Protein AF-A0A7D9KC57-F1 (afdb_monomer)

Foldseek 3Di:
DCVVVVDPDPDPDDPVRVDDDDDADVVVVVVVVVVVDDDPDDDDDDDDPDDDPPPCLVVLLVLVLQLQLQCADDPPQPDPVSLVVVQVVCCVPNVHRHDSVSNDHHPVSNVVSVCSVVVLLVQQVDDLKDKDKDKDQDVVVVVCQVPDPQKDWPDWDDPDPRIIITIIITDPVNRDDDPSYHVVSSSVVQNVQVVLVVVQCVLQPPQFPDDDSNDTDGDDDPPGDHQDADDDPSGDHDPPVPWHWPDKDAPDPQFIWTATPVGDIDTTDPPDDCDPVNVPD

Sequence (281 aa):
TYADTCNQAPCDHSNNQRAIQGTWCHIEVKKALEKGYQILRLHEVWHFPETSSELFKEYIDTFLKIKQEASGYPKDCVTEDQKQHYVDEYLEKSGIHLDPHKIEYNPGLRALAKLMLNSFWGKFAQRPNMVKTEQIKDPQVFFDYLTSDEINVLDADLVSDDIIEIRYEYTDNFIKPDAKTNVVIAAFTTAYARLKLYGVLDMLQERVMYYDTDSVIFLSTLNEPEPPLGNHLGELTDELGGEHVTVFASGGPKNYCYRTNTGKVETKVRGITLDCTARQK

Radius of gyration: 25.22 Å; Cα contacts (8 Å, |Δi|>4): 284; chains: 1; bounding box: 54×64×68 Å

pLDDT: mean 89.79, std 9.34, range [39.06, 97.62]

InterPro domains:
  IPR004868 DNA-directed DNA polymerase, family B, mitochondria/virus [PF03175] (102-198)
  IPR023211 DNA polymerase, palm domain superfamily [G3DSA:3.90.1600.10] (159-279)
  IPR043502 DNA/RNA polymerase superfamily [SSF56672] (20-276)

Mean predicted aligned error: 8.01 Å

Nearest PDB structures (foldseek):
  4p2s-assembly2_H  TM=5.658E-01  e=3.384E-01  Salmonella enterica subsp. enterica serovar Saintpaul str. SARA26
  4rbt-assembly2_C  TM=5.563E-01  e=3.384E-01  Salmonella enterica subsp. enterica serovar Typhimurium str. LT2
  5a9x-assembly1_A  TM=5.478E-01  e=2.379E+00  Escherichia coli
  5nnr-assembly2_E  TM=3.684E-01  e=4.297E+00  Thermochaetoides thermophila

Organism: Paramuricea clavata (NCBI:txid317549)

Secondary structure (DSSP, 8-state):
-TTTTT--SPP---TTTT-------HHHHHHHHHTT----------------SSTTHHHHHHHHHHHHHTT---TT--SHHHHHHHHHHHHHHH-----GGG----HHHHHHHHHHHHHHHHHHT--SS--EEEEE--HHHHHHHHH-TTEEEEEEEEEETTEEEEEEEE-GGG----TT--HHHHHHHHHHHHHHHHHHHHHHGGGEEEEETTEEEE---TTSPPPPB-SSTT-B--SSTT--EEEEEEEETTEEEEEETT--EEEEETTS---TTTT--

Structure (mmCIF, N/CA/C/O backbone):
data_AF-A0A7D9KC57-F1
#
_entry.id   AF-A0A7D9KC57-F1
#
loop_
_atom_site.group_PDB
_atom_site.id
_atom_site.type_symbol
_atom_site.label_atom_id
_atom_site.label_alt_id
_atom_site.label_comp_id
_atom_site.label_asym_id
_atom_site.label_entity_id
_atom_site.label_seq_id
_atom_site.pdbx_PDB_ins_code
_atom_site.Cartn_x
_atom_site.Cartn_y
_atom_site.Cartn_z
_atom_site.occupancy
_atom_site.B_iso_or_equiv
_atom_site.auth_seq_id
_atom_site.auth_comp_id
_atom_site.auth_asym_id
_atom_site.auth_atom_id
_atom_site.pdbx_PDB_model_num
ATOM 1 N N . THR A 1 1 ? -0.717 -27.340 -4.623 1.00 51.16 1 THR A N 1
ATOM 2 C CA . THR A 1 1 ? -0.707 -27.605 -3.166 1.00 51.16 1 THR A CA 1
ATOM 3 C C . THR A 1 1 ? -2.134 -27.850 -2.695 1.00 51.16 1 THR A C 1
ATOM 5 O O . THR A 1 1 ? -3.049 -27.476 -3.412 1.00 51.16 1 THR A O 1
ATOM 8 N N . TYR A 1 2 ? -2.371 -28.482 -1.535 1.00 48.44 2 TYR A N 1
ATOM 9 C CA . TYR A 1 2 ? -3.747 -28.683 -1.021 1.00 48.44 2 TYR A CA 1
ATOM 10 C C . TYR A 1 2 ? -4.521 -27.364 -0.825 1.00 48.44 2 TYR A C 1
ATOM 12 O O . TYR A 1 2 ? -5.749 -27.369 -0.879 1.00 48.44 2 TYR A O 1
ATOM 20 N N . ALA A 1 3 ? -3.803 -26.245 -0.657 1.00 51.00 3 ALA A N 1
ATOM 21 C CA . ALA A 1 3 ? -4.377 -24.903 -0.657 1.00 51.00 3 ALA A CA 1
ATOM 22 C C . ALA A 1 3 ? -4.990 -24.539 -2.024 1.00 51.00 3 ALA A C 1
ATOM 24 O O . ALA A 1 3 ? -6.104 -24.029 -2.067 1.00 51.00 3 ALA A O 1
ATOM 25 N N . ASP A 1 4 ? -4.329 -24.895 -3.133 1.00 55.81 4 ASP A N 1
ATOM 26 C CA . ASP A 1 4 ? -4.835 -24.666 -4.499 1.00 55.81 4 ASP A C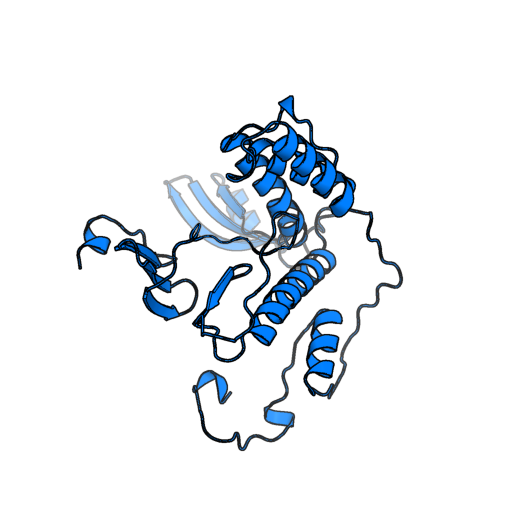A 1
ATOM 27 C C . ASP A 1 4 ? -6.066 -25.528 -4.828 1.00 55.81 4 ASP A C 1
ATOM 29 O O . ASP A 1 4 ? -6.853 -25.186 -5.704 1.00 55.81 4 ASP A O 1
ATOM 33 N N . THR A 1 5 ? -6.243 -26.649 -4.123 1.00 60.12 5 THR A N 1
ATOM 34 C CA . THR A 1 5 ? -7.402 -27.545 -4.273 1.00 60.12 5 THR A CA 1
ATOM 35 C C . THR A 1 5 ? -8.461 -27.346 -3.184 1.00 60.12 5 THR A C 1
ATOM 37 O O . THR A 1 5 ? -9.367 -28.169 -3.083 1.00 60.12 5 THR A O 1
ATOM 40 N N . CYS A 1 6 ? -8.331 -26.313 -2.339 1.00 62.47 6 CYS A N 1
ATOM 41 C CA . CYS A 1 6 ? -9.221 -26.019 -1.205 1.00 62.47 6 CYS A CA 1
ATOM 42 C C . CYS A 1 6 ? -9.536 -27.240 -0.317 1.00 62.47 6 CYS A C 1
ATOM 44 O O . CYS A 1 6 ? -10.653 -27.377 0.188 1.00 62.47 6 CYS A O 1
ATOM 46 N N . ASN A 1 7 ? -8.573 -28.152 -0.146 1.00 68.38 7 ASN A N 1
ATOM 47 C CA . ASN A 1 7 ? -8.820 -29.381 0.599 1.00 68.38 7 ASN A CA 1
ATOM 48 C C . ASN A 1 7 ? -8.884 -29.080 2.104 1.00 68.38 7 ASN A C 1
ATOM 50 O O . ASN A 1 7 ? -7.927 -28.561 2.673 1.00 68.38 7 ASN A O 1
ATOM 54 N N . GLN A 1 8 ? -10.010 -29.425 2.728 1.00 70.88 8 GLN A N 1
ATOM 55 C CA . GLN A 1 8 ? -10.272 -29.245 4.162 1.00 70.88 8 GLN A CA 1
ATOM 56 C C . GLN A 1 8 ? -9.831 -30.461 5.002 1.00 70.88 8 GLN A C 1
ATOM 58 O O . GLN A 1 8 ? -9.898 -30.425 6.228 1.00 70.88 8 GLN A O 1
ATOM 63 N N . ALA A 1 9 ? -9.403 -31.557 4.364 1.00 77.62 9 ALA A N 1
ATOM 64 C CA . ALA A 1 9 ? -8.908 -32.743 5.054 1.00 77.62 9 ALA A CA 1
ATOM 65 C C . ALA A 1 9 ? -7.472 -32.543 5.585 1.00 77.62 9 ALA A C 1
ATOM 67 O O . ALA A 1 9 ? -6.714 -31.740 5.025 1.00 77.62 9 ALA A O 1
ATOM 68 N N . PRO A 1 10 ? -7.059 -33.303 6.622 1.00 77.69 10 PRO A N 1
ATOM 69 C CA . PRO A 1 10 ? -5.671 -33.342 7.065 1.00 77.69 10 PRO A CA 1
ATOM 70 C C . PRO A 1 10 ? -4.725 -33.587 5.887 1.00 77.69 10 PRO A C 1
ATOM 72 O O . PRO A 1 10 ? -4.959 -34.437 5.031 1.00 77.69 10 PRO A O 1
ATOM 75 N N . CYS A 1 11 ? -3.669 -32.785 5.812 1.00 77.69 11 CYS A N 1
ATOM 76 C CA . CYS A 1 11 ? -2.722 -32.838 4.711 1.00 77.69 11 CYS A CA 1
ATOM 77 C C . CYS A 1 11 ? -1.734 -33.997 4.912 1.00 77.69 11 CYS A C 1
ATOM 79 O O . CYS A 1 11 ? -0.943 -33.963 5.853 1.00 77.69 11 CYS A O 1
ATOM 81 N N . ASP A 1 12 ? -1.724 -34.962 3.989 1.00 83.50 12 ASP A N 1
ATOM 82 C CA . ASP A 1 12 ? -0.826 -36.133 4.025 1.00 83.50 12 ASP A CA 1
ATOM 83 C C . ASP A 1 12 ? 0.579 -35.852 3.452 1.00 83.50 12 ASP A C 1
ATOM 85 O O . ASP A 1 12 ? 1.416 -36.748 3.329 1.00 83.50 12 ASP A O 1
ATOM 89 N N . HIS A 1 13 ? 0.862 -34.604 3.068 1.00 83.75 13 HIS A N 1
ATOM 90 C CA . HIS A 1 13 ? 2.156 -34.224 2.508 1.00 83.75 13 HIS A CA 1
ATOM 91 C C . HIS A 1 13 ? 3.264 -34.238 3.564 1.00 83.75 13 HIS A C 1
ATOM 93 O O . HIS A 1 13 ? 3.120 -33.721 4.676 1.00 83.75 13 HIS A O 1
ATOM 99 N N . SER A 1 14 ? 4.437 -34.726 3.161 1.00 84.44 14 SER A N 1
ATOM 100 C CA . SER A 1 14 ? 5.658 -34.612 3.962 1.00 84.44 14 SER A CA 1
ATOM 101 C C . SER A 1 14 ? 6.034 -33.146 4.222 1.00 84.44 14 SER A C 1
ATOM 103 O O . SER A 1 14 ? 5.640 -32.237 3.489 1.00 84.44 14 SER A O 1
ATOM 105 N N . ASN A 1 15 ? 6.859 -32.897 5.243 1.00 81.69 15 ASN A N 1
ATOM 106 C CA . ASN A 1 15 ? 7.365 -31.548 5.543 1.00 81.69 15 ASN A CA 1
ATOM 107 C C . ASN A 1 15 ? 8.051 -30.896 4.333 1.00 81.69 15 ASN A C 1
ATOM 109 O O . ASN A 1 15 ? 7.857 -29.711 4.095 1.00 81.69 15 ASN A O 1
ATOM 113 N N . ASN A 1 16 ? 8.775 -31.680 3.528 1.00 82.69 16 ASN A N 1
ATOM 114 C CA . ASN A 1 16 ? 9.444 -31.184 2.324 1.00 82.69 16 ASN A CA 1
ATOM 115 C C . ASN A 1 16 ? 8.451 -30.769 1.234 1.00 82.69 16 ASN A C 1
ATOM 117 O O . ASN A 1 16 ? 8.669 -29.775 0.556 1.00 82.69 16 ASN A O 1
ATOM 121 N N . GLN A 1 17 ? 7.343 -31.494 1.077 1.00 84.69 17 GLN A N 1
ATOM 122 C CA . GLN A 1 17 ? 6.297 -31.139 0.110 1.00 84.69 17 GLN A CA 1
ATOM 123 C C . GLN A 1 17 ? 5.459 -29.934 0.560 1.00 84.69 17 GLN A C 1
ATOM 125 O O . GLN A 1 17 ? 4.827 -29.283 -0.268 1.00 84.69 17 GLN A O 1
ATOM 130 N N . ARG A 1 18 ? 5.452 -29.638 1.865 1.00 82.44 18 ARG A N 1
ATOM 131 C CA . ARG A 1 18 ? 4.842 -28.431 2.444 1.00 82.44 18 ARG A CA 1
ATOM 132 C C . ARG A 1 18 ? 5.808 -27.245 2.510 1.00 82.44 18 ARG A C 1
ATOM 134 O O . ARG A 1 18 ? 5.399 -26.166 2.927 1.00 82.44 18 ARG A O 1
ATOM 141 N N . ALA A 1 19 ? 7.074 -27.435 2.134 1.00 89.44 19 ALA A N 1
ATOM 142 C CA . ALA A 1 19 ? 8.069 -26.379 2.178 1.00 89.44 19 ALA A CA 1
ATOM 143 C C . ALA A 1 19 ? 7.739 -25.290 1.153 1.00 89.44 19 ALA A C 1
ATOM 145 O O . ALA A 1 19 ? 7.423 -25.571 -0.002 1.00 89.44 19 ALA A O 1
ATOM 146 N N . ILE A 1 20 ? 7.847 -24.037 1.585 1.00 91.06 20 ILE A N 1
ATOM 147 C CA . ILE A 1 20 ? 7.696 -22.869 0.725 1.00 91.06 20 ILE A CA 1
ATOM 148 C C . ILE A 1 20 ? 9.097 -22.325 0.460 1.00 91.06 20 ILE A C 1
ATOM 150 O O . ILE A 1 20 ? 9.877 -22.132 1.392 1.00 91.06 20 ILE A O 1
ATOM 154 N N . GLN A 1 21 ? 9.411 -22.077 -0.809 1.00 92.44 21 GLN A N 1
ATOM 155 C CA . GLN A 1 21 ? 10.660 -21.453 -1.233 1.00 92.44 21 GLN A CA 1
ATOM 156 C C . GLN A 1 21 ? 10.365 -20.075 -1.823 1.00 92.44 21 GLN A C 1
ATOM 158 O O . GLN A 1 21 ? 9.415 -19.908 -2.585 1.00 92.44 21 GLN A O 1
ATOM 163 N N . GLY A 1 22 ? 11.181 -19.088 -1.468 1.00 94.12 22 GLY A N 1
ATOM 164 C CA . GLY A 1 22 ? 10.978 -17.703 -1.865 1.00 94.12 22 GLY A CA 1
ATOM 165 C C . GLY A 1 22 ? 12.001 -16.770 -1.228 1.00 94.12 22 GLY A C 1
ATOM 166 O O . GLY A 1 22 ? 12.943 -17.211 -0.567 1.00 94.12 22 GLY A O 1
ATOM 167 N N . THR A 1 23 ? 11.787 -15.476 -1.441 1.00 94.88 23 THR A N 1
ATOM 168 C CA . THR A 1 23 ? 12.612 -14.389 -0.909 1.00 94.88 23 THR A CA 1
ATOM 169 C C . THR A 1 23 ? 11.731 -13.500 -0.047 1.00 94.88 23 THR A C 1
ATOM 171 O O . THR A 1 23 ? 10.683 -13.044 -0.501 1.00 94.88 23 THR A O 1
ATOM 174 N N . TRP A 1 24 ? 12.156 -13.240 1.188 1.00 95.25 24 TRP A N 1
ATOM 175 C CA . TRP A 1 24 ? 11.368 -12.486 2.161 1.00 95.25 24 TRP A CA 1
ATOM 176 C C . TRP A 1 24 ? 12.232 -11.501 2.933 1.00 95.25 24 TRP A C 1
ATOM 178 O O . TRP A 1 24 ? 13.415 -11.744 3.179 1.00 95.25 24 TRP A O 1
ATOM 188 N N . CYS A 1 25 ? 11.613 -10.415 3.393 1.00 96.62 25 CYS A N 1
ATOM 189 C CA . CYS A 1 25 ? 12.220 -9.577 4.416 1.00 96.62 25 CYS A CA 1
ATOM 190 C C . CYS A 1 25 ? 12.282 -10.360 5.735 1.00 96.62 25 CYS A C 1
ATOM 192 O O . CYS A 1 25 ? 11.324 -11.032 6.124 1.00 96.62 25 CYS A O 1
ATOM 194 N N . HIS A 1 26 ? 13.390 -10.235 6.469 1.00 95.44 26 HIS A N 1
ATOM 195 C CA . HIS A 1 26 ? 13.621 -11.015 7.692 1.00 95.44 26 HIS A CA 1
ATOM 196 C C . HIS A 1 26 ? 12.527 -10.833 8.764 1.00 95.44 26 HIS A C 1
ATOM 198 O O . HIS A 1 26 ? 12.303 -11.733 9.568 1.00 95.44 26 HIS A O 1
ATOM 204 N N . ILE A 1 27 ? 11.821 -9.697 8.770 1.00 96.62 27 ILE A N 1
ATOM 205 C CA . ILE A 1 27 ? 10.709 -9.424 9.692 1.00 96.62 27 ILE A CA 1
ATOM 206 C C . ILE A 1 27 ? 9.518 -10.371 9.481 1.00 96.62 27 ILE A C 1
ATOM 208 O O . ILE A 1 27 ? 8.884 -10.784 10.451 1.00 96.62 27 ILE A O 1
ATOM 212 N N . GLU A 1 28 ? 9.242 -10.772 8.238 1.00 97.12 28 GLU A N 1
ATOM 213 C CA . GLU A 1 28 ? 8.175 -11.730 7.921 1.00 97.12 28 GLU A CA 1
ATOM 214 C C . GLU A 1 28 ? 8.599 -13.149 8.285 1.00 97.12 28 GLU A C 1
ATOM 216 O O . GLU A 1 28 ? 7.816 -13.900 8.861 1.00 97.12 28 GLU A O 1
ATOM 221 N N . VAL A 1 29 ? 9.870 -13.486 8.042 1.00 96.44 29 VAL A N 1
ATOM 222 C CA . VAL A 1 29 ? 10.451 -14.764 8.474 1.00 96.44 29 VAL A CA 1
ATOM 223 C C . VAL A 1 29 ? 10.387 -14.887 9.996 1.00 96.44 29 VAL A C 1
ATOM 225 O O . VAL A 1 29 ? 9.961 -15.918 10.509 1.00 96.44 29 VAL A O 1
ATOM 228 N N . LYS A 1 30 ? 10.728 -13.823 10.734 1.00 97.12 30 LYS A N 1
ATOM 229 C CA . LYS A 1 30 ? 10.605 -13.787 12.197 1.00 97.12 30 LYS A CA 1
ATOM 230 C C . LYS A 1 30 ? 9.162 -14.036 12.643 1.00 97.12 30 LYS A C 1
ATOM 232 O O . LYS A 1 30 ? 8.943 -14.863 13.524 1.00 97.12 30 LYS A O 1
ATOM 237 N N . LYS A 1 31 ? 8.180 -13.390 12.003 1.00 97.62 31 LYS A N 1
ATOM 238 C CA . LYS A 1 31 ? 6.760 -13.638 12.293 1.00 97.62 31 LYS A CA 1
ATOM 239 C C . LYS A 1 31 ? 6.360 -15.090 12.002 1.00 97.62 31 LYS A C 1
ATOM 241 O O . LYS A 1 31 ? 5.633 -15.683 12.791 1.00 97.62 31 LYS A O 1
ATOM 246 N N . ALA A 1 32 ? 6.848 -15.683 10.915 1.00 95.75 32 ALA A N 1
ATOM 247 C CA . ALA A 1 32 ? 6.586 -17.086 10.603 1.00 95.75 32 ALA A CA 1
ATOM 248 C C . ALA A 1 32 ? 7.174 -18.030 11.670 1.00 95.75 32 ALA A C 1
ATOM 250 O O . ALA A 1 32 ? 6.494 -18.956 12.110 1.00 95.75 32 ALA A O 1
ATOM 251 N N . LEU A 1 33 ? 8.395 -17.767 12.146 1.00 97.00 33 LEU A N 1
ATOM 252 C CA . LEU A 1 33 ? 9.003 -18.527 13.245 1.00 97.00 33 LEU A CA 1
ATOM 253 C C . LEU A 1 33 ? 8.168 -18.441 14.534 1.00 97.00 33 LEU A C 1
ATOM 255 O O . LEU A 1 33 ? 7.935 -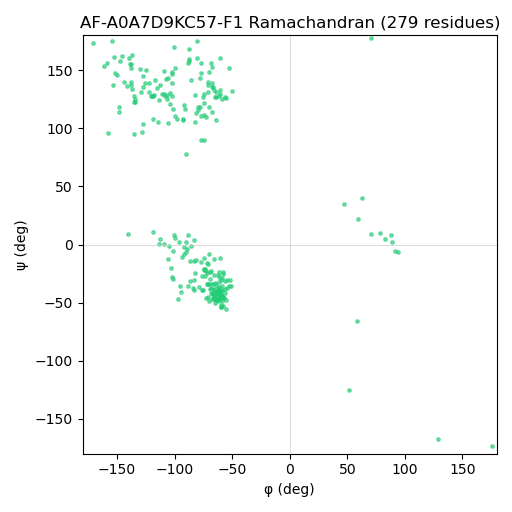19.462 15.177 1.00 97.00 33 LEU A O 1
ATOM 259 N N . GLU A 1 34 ? 7.655 -17.255 14.882 1.00 97.19 34 GLU A N 1
ATOM 260 C CA . GLU A 1 34 ? 6.733 -17.071 16.021 1.00 97.19 34 GLU A CA 1
ATOM 261 C C . GLU A 1 34 ? 5.448 -17.906 15.876 1.00 97.19 34 GLU A C 1
ATOM 263 O O . GLU A 1 34 ? 4.866 -18.329 16.872 1.00 97.19 34 GLU A O 1
ATOM 268 N N . LYS A 1 35 ? 5.020 -18.177 14.637 1.00 95.12 35 LYS A N 1
ATOM 269 C CA . LYS A 1 35 ? 3.860 -19.021 14.308 1.00 95.12 35 LYS A CA 1
ATOM 270 C C . LYS A 1 35 ? 4.201 -20.511 14.177 1.00 95.12 35 LYS A C 1
ATOM 272 O O . LYS A 1 35 ? 3.345 -21.295 13.778 1.00 95.12 35 LYS A O 1
ATOM 277 N N . GLY A 1 36 ? 5.426 -20.912 14.522 1.00 94.50 36 GLY A N 1
ATOM 278 C CA . GLY A 1 36 ? 5.859 -22.311 14.557 1.00 94.50 36 GLY A CA 1
ATOM 279 C C . GLY A 1 36 ? 6.414 -22.853 13.238 1.00 94.50 36 GLY A C 1
ATOM 280 O O . GLY A 1 36 ? 6.684 -24.052 13.144 1.00 94.50 36 GLY A O 1
ATOM 281 N N . TYR A 1 37 ? 6.613 -22.005 12.223 1.00 93.88 37 TYR A N 1
ATOM 282 C CA . TYR A 1 37 ? 7.316 -22.415 11.006 1.00 93.88 37 TYR A CA 1
ATOM 283 C C . TYR A 1 37 ? 8.799 -22.670 11.298 1.00 93.88 37 TYR A C 1
ATOM 285 O O . TYR A 1 37 ? 9.373 -22.125 12.239 1.00 93.88 37 TYR A O 1
ATOM 293 N N . GLN A 1 38 ? 9.437 -23.492 10.464 1.00 93.94 38 GLN A N 1
ATOM 294 C CA . GLN A 1 38 ? 10.850 -23.844 10.593 1.00 93.94 38 GLN A CA 1
ATOM 295 C C . GLN A 1 38 ? 11.613 -23.476 9.323 1.00 93.94 38 GLN A C 1
ATOM 297 O O . GLN A 1 38 ? 11.139 -23.703 8.209 1.00 93.94 38 GLN A O 1
ATOM 302 N N . ILE A 1 39 ? 12.821 -22.941 9.494 1.00 94.56 39 ILE A N 1
ATOM 303 C CA . ILE A 1 39 ? 13.738 -22.687 8.382 1.00 94.56 39 ILE A CA 1
ATOM 304 C C . ILE A 1 39 ? 14.445 -23.997 8.045 1.00 94.56 39 ILE A C 1
ATOM 306 O O . ILE A 1 39 ? 15.247 -24.495 8.831 1.00 94.56 39 ILE A O 1
ATOM 310 N N . LEU A 1 40 ? 14.159 -24.543 6.863 1.00 93.81 40 LEU A N 1
ATOM 311 C CA . LEU A 1 40 ? 14.809 -25.764 6.377 1.00 93.81 40 LEU A CA 1
ATOM 312 C C . LEU A 1 40 ? 16.163 -25.470 5.726 1.00 93.81 40 LEU A C 1
ATOM 314 O O . LEU A 1 40 ? 17.114 -26.233 5.883 1.00 93.81 40 LEU A O 1
ATOM 318 N N . ARG A 1 41 ? 16.248 -24.369 4.970 1.00 93.38 41 ARG A N 1
ATOM 319 C CA . ARG A 1 41 ? 17.447 -23.972 4.231 1.00 93.38 41 ARG A CA 1
ATOM 320 C C . ARG A 1 41 ? 17.482 -22.463 4.018 1.00 93.38 41 ARG A C 1
ATOM 322 O O . ARG A 1 41 ? 16.478 -21.868 3.642 1.00 93.38 41 ARG A O 1
ATOM 329 N N . LEU A 1 42 ? 18.658 -21.871 4.207 1.00 95.12 42 LEU A N 1
ATOM 330 C CA . LEU A 1 42 ? 18.972 -20.504 3.796 1.00 95.12 42 LEU A CA 1
ATOM 331 C C . LEU A 1 42 ? 19.927 -20.574 2.606 1.00 95.12 42 LEU A C 1
ATOM 333 O O . LEU A 1 42 ? 20.927 -21.287 2.660 1.00 95.12 42 LEU A O 1
ATOM 337 N N . HIS A 1 43 ? 19.587 -19.876 1.526 1.00 95.38 43 HIS A N 1
ATOM 338 C CA . HIS A 1 43 ? 20.400 -19.837 0.309 1.00 95.38 43 HIS A CA 1
ATOM 339 C C . HIS A 1 43 ? 21.294 -18.600 0.276 1.00 95.38 43 HIS A C 1
ATOM 341 O O . HIS A 1 43 ? 22.484 -18.709 0.008 1.00 95.38 43 HIS A O 1
ATOM 347 N N . GLU A 1 44 ? 20.716 -17.441 0.582 1.00 96.06 44 GLU A N 1
ATOM 348 C CA . GLU A 1 44 ? 21.375 -16.145 0.505 1.00 96.06 44 GLU A CA 1
ATOM 349 C C . GLU A 1 44 ? 20.759 -15.189 1.531 1.00 96.06 44 GLU A C 1
ATOM 351 O O . GLU A 1 44 ? 19.570 -15.286 1.846 1.00 96.06 44 GLU A O 1
ATOM 356 N N . VAL A 1 45 ? 21.576 -14.280 2.067 1.00 95.69 45 VAL A N 1
ATOM 357 C CA . VAL A 1 45 ? 21.142 -13.240 3.003 1.00 95.69 45 VAL A CA 1
ATOM 358 C C . VAL A 1 45 ? 21.780 -11.920 2.602 1.00 95.69 45 VAL A C 1
ATOM 360 O O . VAL A 1 45 ? 23.002 -11.799 2.572 1.00 95.69 45 VAL A O 1
ATOM 363 N N . TRP A 1 46 ? 20.948 -10.912 2.351 1.00 95.25 46 TRP A N 1
ATOM 364 C CA . TRP A 1 46 ? 21.396 -9.529 2.212 1.00 95.25 46 TRP A CA 1
ATOM 365 C C . TRP A 1 46 ? 21.304 -8.853 3.574 1.00 95.25 46 TRP A C 1
ATOM 367 O O . TRP A 1 46 ? 20.211 -8.609 4.090 1.00 95.25 46 TRP A O 1
ATOM 377 N N . HIS A 1 47 ? 22.461 -8.609 4.184 1.00 94.12 47 HIS A N 1
ATOM 378 C CA . HIS A 1 47 ? 22.552 -8.009 5.507 1.00 94.12 47 HIS A CA 1
ATOM 379 C C . HIS A 1 47 ? 22.930 -6.530 5.411 1.00 94.12 47 HIS A C 1
ATOM 381 O O . HIS A 1 47 ? 23.933 -6.177 4.797 1.00 94.12 47 HIS A O 1
ATOM 387 N N . PHE A 1 48 ? 22.131 -5.684 6.059 1.00 93.12 48 PHE A N 1
ATOM 388 C CA . PHE A 1 48 ? 22.340 -4.243 6.147 1.00 93.12 48 PHE A CA 1
ATOM 389 C C . PHE A 1 48 ? 22.630 -3.907 7.617 1.00 93.12 48 PHE A C 1
ATOM 391 O O . PHE A 1 48 ? 21.709 -3.986 8.432 1.00 93.12 48 PHE A O 1
ATOM 398 N N . PRO A 1 49 ? 23.891 -3.613 7.986 1.00 93.25 49 PRO A N 1
ATOM 399 C CA . PRO A 1 49 ? 24.272 -3.399 9.385 1.00 93.25 49 PRO A CA 1
ATOM 400 C C . PRO A 1 49 ? 23.749 -2.069 9.942 1.00 93.25 49 PRO A C 1
ATOM 402 O O . PRO A 1 49 ? 23.559 -1.927 11.147 1.00 93.25 49 PRO A O 1
ATOM 405 N N . GLU A 1 50 ? 23.504 -1.099 9.064 1.00 93.00 50 GLU A N 1
ATOM 406 C CA . GLU A 1 50 ? 23.017 0.229 9.413 1.00 93.00 50 GLU A CA 1
ATOM 407 C C . GLU A 1 50 ? 21.519 0.346 9.128 1.00 93.00 50 GLU A C 1
ATOM 409 O O . GLU A 1 50 ? 21.018 -0.120 8.103 1.00 93.00 50 GLU A O 1
ATOM 414 N N . THR A 1 51 ? 20.797 0.995 10.042 1.00 90.56 51 THR A N 1
ATOM 415 C CA . THR A 1 51 ? 19.366 1.291 9.907 1.00 90.56 51 THR A CA 1
ATOM 416 C C . THR A 1 51 ? 19.089 2.715 10.381 1.00 90.56 51 THR A C 1
ATOM 418 O O . THR A 1 51 ? 19.851 3.271 11.169 1.00 90.56 51 THR A O 1
ATOM 421 N N . SER A 1 52 ? 18.011 3.325 9.886 1.00 91.00 52 SER A N 1
ATOM 422 C CA . SER A 1 52 ? 17.611 4.685 10.255 1.00 91.00 52 SER A CA 1
ATOM 423 C C . SER A 1 52 ? 16.094 4.785 10.374 1.00 91.00 52 SER A C 1
ATOM 425 O O . SER A 1 52 ? 15.371 4.283 9.513 1.00 91.00 52 SER A O 1
ATOM 427 N N . SER A 1 53 ? 15.624 5.455 11.427 1.00 89.06 53 SER A N 1
ATOM 428 C CA . SER A 1 53 ? 14.226 5.873 11.603 1.00 89.06 53 SER A CA 1
ATOM 429 C C 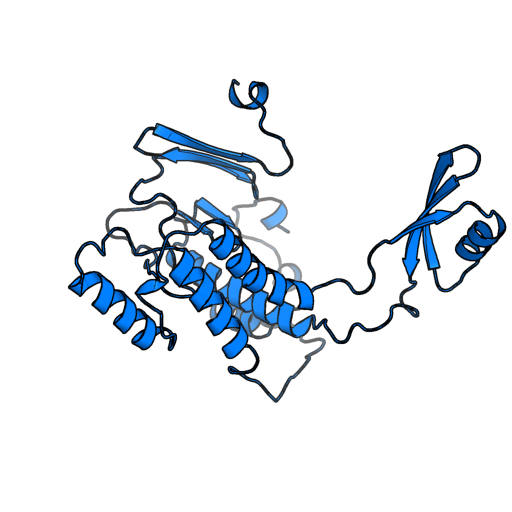. SER A 1 53 ? 13.958 7.294 11.100 1.00 89.06 53 SER A C 1
ATOM 431 O O . SER A 1 53 ? 12.803 7.694 10.995 1.00 89.06 53 SER A O 1
ATOM 433 N N . GLU A 1 54 ? 15.004 8.059 10.774 1.00 91.19 54 GLU A N 1
ATOM 434 C CA . GLU A 1 54 ? 14.892 9.502 10.527 1.00 91.19 54 GLU A CA 1
ATOM 435 C C . GLU A 1 54 ? 14.928 9.864 9.037 1.00 91.19 54 GLU A C 1
ATOM 437 O O . GLU A 1 54 ? 14.447 10.928 8.661 1.00 91.19 54 GLU A O 1
ATOM 442 N N . LEU A 1 55 ? 15.443 8.977 8.174 1.00 91.19 55 LEU A N 1
ATOM 443 C CA . LEU A 1 55 ? 15.713 9.263 6.755 1.00 91.19 55 LEU A CA 1
ATOM 444 C C . LEU A 1 55 ? 14.524 9.882 5.998 1.00 91.19 55 LEU A C 1
ATOM 446 O O . LEU A 1 55 ? 14.716 10.720 5.122 1.00 91.19 55 LEU A O 1
ATOM 450 N N . PHE A 1 56 ? 13.301 9.460 6.324 1.00 91.81 56 PHE A N 1
ATOM 451 C CA . PHE A 1 56 ? 12.078 9.919 5.659 1.00 91.81 56 PHE A CA 1
ATOM 452 C C . PHE A 1 56 ? 11.156 10.730 6.563 1.00 91.81 56 PHE A C 1
ATOM 454 O O . PHE A 1 56 ? 10.096 11.157 6.110 1.00 91.81 56 PHE A O 1
ATOM 461 N N . LYS A 1 57 ? 11.534 10.941 7.824 1.00 92.00 57 LYS A N 1
ATOM 462 C CA . LYS A 1 57 ? 10.648 11.499 8.844 1.00 92.00 57 LYS A CA 1
ATOM 463 C C . LYS A 1 57 ? 10.146 12.886 8.465 1.00 92.00 57 LYS A C 1
ATOM 465 O O . LYS A 1 57 ? 8.946 13.065 8.332 1.00 92.00 57 LYS A O 1
ATOM 470 N N . GLU A 1 58 ? 11.045 13.815 8.144 1.00 93.88 58 GLU A N 1
ATOM 471 C CA . GLU A 1 58 ? 10.662 15.182 7.759 1.00 93.88 58 GLU A CA 1
ATOM 472 C C . GLU A 1 58 ? 9.738 15.217 6.532 1.00 93.88 58 GLU A C 1
ATOM 474 O O . GLU A 1 58 ? 8.786 15.998 6.479 1.00 93.88 58 GLU A O 1
ATOM 479 N N . TYR A 1 59 ? 9.989 14.347 5.547 1.00 93.88 59 TYR A N 1
ATOM 480 C CA . TYR A 1 59 ? 9.145 14.231 4.359 1.00 93.88 59 TYR A CA 1
ATOM 481 C C . TYR A 1 59 ? 7.741 13.740 4.729 1.00 93.88 59 TYR A C 1
ATOM 483 O O . TYR A 1 59 ? 6.744 14.347 4.330 1.00 93.88 59 TYR A O 1
ATOM 491 N N . ILE A 1 60 ? 7.658 12.653 5.502 1.00 93.56 60 ILE A N 1
ATOM 492 C CA . ILE A 1 60 ? 6.386 12.079 5.944 1.00 93.56 60 ILE A CA 1
ATOM 493 C C . ILE A 1 60 ? 5.630 13.082 6.816 1.00 93.56 60 ILE A C 1
ATOM 495 O O . ILE A 1 60 ? 4.460 13.330 6.536 1.00 93.56 60 ILE A O 1
ATOM 499 N N . ASP A 1 61 ? 6.290 13.720 7.780 1.00 94.50 61 ASP A N 1
ATOM 500 C CA . ASP A 1 61 ? 5.699 14.707 8.687 1.00 94.50 61 ASP A CA 1
ATOM 501 C C . ASP A 1 61 ? 5.134 15.905 7.920 1.00 94.50 61 ASP A C 1
ATOM 503 O O . ASP A 1 61 ? 4.006 16.333 8.172 1.00 94.50 61 ASP A O 1
ATOM 507 N N . THR A 1 62 ? 5.868 16.398 6.917 1.00 95.50 62 THR A N 1
ATOM 508 C CA . THR A 1 62 ? 5.430 17.516 6.068 1.00 95.50 62 THR A CA 1
ATOM 509 C C . THR A 1 62 ? 4.131 17.185 5.337 1.00 95.50 62 THR A C 1
ATOM 511 O O . THR A 1 62 ? 3.152 17.931 5.425 1.00 95.50 62 THR A O 1
ATOM 514 N N . PHE A 1 63 ? 4.082 16.064 4.613 1.00 95.94 63 PHE A N 1
ATOM 515 C CA . PHE A 1 63 ? 2.885 15.717 3.843 1.00 95.94 63 PHE A CA 1
ATOM 516 C C . PHE A 1 63 ? 1.754 15.181 4.718 1.00 95.94 63 PHE A C 1
ATOM 518 O O . PHE A 1 63 ? 0.585 15.363 4.373 1.00 95.94 63 PHE A O 1
ATOM 525 N N . LEU A 1 64 ? 2.063 14.571 5.861 1.00 95.00 64 LEU A N 1
ATOM 526 C CA . LEU A 1 64 ? 1.062 14.152 6.830 1.00 95.00 64 LEU A CA 1
ATOM 527 C C . LEU A 1 64 ? 0.394 15.363 7.489 1.00 95.00 64 LEU A C 1
ATOM 529 O O . LEU A 1 64 ? -0.832 15.377 7.573 1.00 95.00 64 LEU A O 1
ATOM 533 N N . LYS A 1 65 ? 1.160 16.402 7.848 1.00 95.94 65 LYS A N 1
ATOM 534 C CA . LYS A 1 65 ? 0.627 17.690 8.314 1.00 95.94 65 LYS A CA 1
ATOM 535 C C . LYS A 1 65 ? -0.350 18.287 7.305 1.00 95.94 65 LYS A C 1
ATOM 537 O O . LYS A 1 65 ? -1.508 18.509 7.640 1.00 95.94 65 LYS A O 1
ATOM 542 N N . ILE A 1 66 ? 0.085 18.461 6.053 1.00 96.50 66 ILE A N 1
ATOM 543 C CA . ILE A 1 66 ? -0.753 19.036 4.984 1.00 96.50 66 ILE A CA 1
ATOM 544 C C . ILE A 1 66 ? -2.022 18.200 4.784 1.00 96.50 66 ILE A C 1
ATOM 546 O O . ILE A 1 66 ? -3.121 18.739 4.668 1.00 96.50 66 ILE A O 1
ATOM 550 N N . LYS A 1 67 ? -1.884 16.869 4.749 1.00 95.38 67 LYS A N 1
ATOM 551 C CA . LYS A 1 67 ? -3.017 15.949 4.612 1.00 95.38 67 LYS A CA 1
ATOM 552 C C . LYS A 1 67 ? -3.998 16.111 5.772 1.00 95.38 67 LYS A C 1
ATOM 554 O O . LYS A 1 67 ? -5.205 16.050 5.528 1.00 95.38 67 LYS A O 1
ATOM 559 N N . GLN A 1 68 ? -3.499 16.241 6.998 1.00 94.31 68 GLN A N 1
ATOM 560 C CA . GLN A 1 68 ? -4.329 16.308 8.191 1.00 94.31 68 GLN A CA 1
ATOM 561 C C . GLN A 1 68 ? -5.058 17.647 8.294 1.00 94.31 68 GLN A C 1
ATOM 563 O O . GLN A 1 68 ? -6.275 17.646 8.446 1.00 94.31 68 GLN A O 1
ATOM 568 N N . GLU A 1 69 ? -4.361 18.764 8.078 1.00 95.81 69 GLU A N 1
ATOM 569 C CA . GLU A 1 69 ? -4.964 20.103 8.010 1.00 95.81 69 GLU A CA 1
ATOM 570 C C . GLU A 1 69 ? -6.054 20.164 6.928 1.00 95.81 69 GLU A C 1
ATOM 572 O O . GLU A 1 69 ? -7.184 20.560 7.199 1.00 95.81 69 GLU A O 1
ATOM 577 N N . ALA A 1 70 ? -5.777 19.625 5.737 1.00 96.06 70 ALA A N 1
ATOM 578 C CA . ALA A 1 70 ? -6.743 19.562 4.639 1.00 96.06 70 ALA A CA 1
ATOM 579 C C . ALA A 1 70 ? -7.909 18.575 4.863 1.00 96.06 70 ALA A C 1
ATOM 581 O O . ALA A 1 70 ? -8.824 18.500 4.039 1.00 96.06 70 ALA A O 1
ATOM 582 N N . SER A 1 71 ? -7.879 17.758 5.922 1.00 92.81 71 SER A N 1
ATOM 583 C CA . SER A 1 71 ? -8.989 16.849 6.255 1.00 92.81 71 SER A CA 1
ATOM 584 C C . SER A 1 71 ? -10.094 17.539 7.047 1.00 92.81 71 SER A C 1
ATOM 586 O O . SER A 1 71 ? -11.1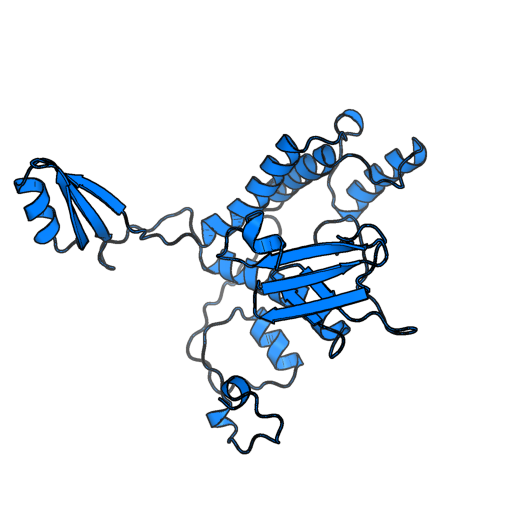91 16.988 7.129 1.00 92.81 71 SER A O 1
ATOM 588 N N . GLY A 1 72 ? -9.825 18.735 7.579 1.00 92.50 72 GLY A N 1
ATOM 589 C CA . GLY A 1 72 ? -10.692 19.390 8.548 1.00 92.50 72 GLY A CA 1
ATOM 590 C C . GLY A 1 72 ? -10.673 18.699 9.915 1.00 92.50 72 GLY A C 1
ATOM 591 O O . GLY A 1 72 ? -10.018 17.674 10.119 1.00 92.50 72 GLY A O 1
ATOM 592 N N . TYR A 1 73 ? -11.404 19.285 10.860 1.00 91.12 73 TYR A N 1
ATOM 593 C CA . TYR A 1 73 ? -11.554 18.727 12.198 1.00 91.12 73 TYR A CA 1
ATOM 594 C C . TYR A 1 73 ? -12.411 17.448 12.192 1.00 91.12 73 TYR A C 1
ATOM 596 O O . TYR A 1 73 ? -13.347 17.338 11.389 1.00 91.12 73 TYR A O 1
ATOM 604 N N . PRO A 1 74 ? -12.136 16.496 13.104 1.00 86.81 74 PRO A N 1
ATOM 605 C CA . PRO A 1 74 ? -13.041 15.387 13.390 1.00 86.81 74 PRO A CA 1
ATOM 606 C C . PRO A 1 74 ? -14.466 15.864 13.722 1.00 86.81 74 PRO A C 1
ATOM 608 O O . PRO A 1 74 ? -14.665 16.969 14.227 1.00 86.81 74 PRO A O 1
ATOM 611 N N . LYS A 1 75 ? -15.479 15.030 13.439 1.00 83.31 75 LYS A N 1
ATOM 612 C CA . LYS A 1 75 ? -16.905 15.393 13.614 1.00 83.31 75 LYS A CA 1
ATOM 613 C C . LYS A 1 75 ? -17.273 15.706 15.069 1.00 83.31 75 LYS A C 1
ATOM 615 O O . LYS A 1 75 ? -18.233 16.427 15.321 1.00 83.31 75 LYS A O 1
ATOM 620 N N . ASP A 1 76 ? -16.534 15.129 16.001 1.00 83.44 76 ASP A N 1
ATOM 621 C CA . ASP A 1 76 ? -16.647 15.274 17.446 1.00 83.44 76 ASP A CA 1
ATOM 622 C C . ASP A 1 76 ? -15.967 16.544 17.988 1.00 83.44 76 ASP A C 1
ATOM 624 O O . ASP A 1 76 ? -16.262 16.943 19.114 1.00 83.44 76 ASP A O 1
ATOM 628 N N . CYS A 1 77 ? -15.140 17.230 17.190 1.00 87.88 77 CYS A N 1
ATOM 629 C CA . CYS A 1 77 ? -14.493 18.492 17.557 1.00 87.88 77 CYS A CA 1
ATOM 630 C C . CYS A 1 77 ? -15.355 19.706 17.172 1.00 87.88 77 CYS A C 1
ATOM 632 O O . CYS A 1 77 ? -15.100 20.387 16.175 1.00 87.88 77 CYS A O 1
ATOM 634 N N . VAL A 1 78 ? -16.386 19.987 17.971 1.00 88.19 78 VAL A N 1
ATOM 635 C CA . VAL A 1 78 ? -17.327 21.096 17.735 1.00 88.19 78 VAL A CA 1
ATOM 636 C C . VAL A 1 78 ? -16.912 22.359 18.492 1.00 88.19 78 VAL A C 1
ATOM 638 O O . VAL A 1 78 ? -17.011 23.461 17.949 1.00 88.19 78 VAL A O 1
ATOM 641 N N . THR A 1 79 ? -16.450 22.215 19.735 1.00 92.75 79 THR A N 1
ATOM 642 C CA . THR A 1 79 ? -16.041 23.345 20.581 1.00 92.75 79 THR A CA 1
ATOM 643 C C . THR A 1 79 ? -14.580 23.725 20.354 1.00 92.75 79 THR A C 1
ATOM 645 O O . THR A 1 79 ? -13.770 22.910 19.915 1.00 92.75 79 THR A O 1
ATOM 648 N N . GLU A 1 80 ? -14.218 24.965 20.687 1.00 92.19 80 GLU A N 1
ATOM 649 C CA . GLU A 1 80 ? -12.825 25.425 20.594 1.00 92.19 80 GLU A CA 1
ATOM 650 C C . GLU A 1 80 ? -11.889 24.623 21.513 1.00 92.19 80 GLU A C 1
ATOM 652 O O . GLU A 1 80 ? -10.793 24.266 21.093 1.00 92.19 80 GLU A O 1
ATOM 657 N N . ASP A 1 81 ? -12.349 24.225 22.705 1.00 93.44 81 ASP A N 1
ATOM 658 C CA . ASP A 1 81 ? -11.576 23.360 23.607 1.00 93.44 81 ASP A CA 1
ATOM 659 C C . ASP A 1 81 ? -11.286 21.988 22.977 1.00 93.44 81 ASP A C 1
ATOM 661 O O . ASP A 1 81 ? -10.176 21.473 23.089 1.00 93.44 81 ASP A O 1
ATOM 665 N N . GLN A 1 82 ? -12.258 21.401 22.265 1.00 92.50 82 GLN A N 1
ATOM 666 C CA . GLN A 1 82 ? -12.063 20.125 21.569 1.00 92.50 82 GLN A CA 1
ATOM 667 C C . GLN A 1 82 ? -11.104 20.261 20.383 1.00 92.50 82 GLN A C 1
ATOM 669 O O . GLN A 1 82 ? -10.291 19.370 20.144 1.00 92.50 82 GLN A O 1
ATOM 674 N N . LYS A 1 83 ? -11.181 21.371 19.642 1.00 92.88 83 LYS A N 1
ATOM 675 C CA . LYS A 1 83 ? -10.251 21.662 18.544 1.00 92.88 83 LYS A CA 1
ATOM 676 C C . LYS A 1 83 ? -8.827 21.865 19.046 1.00 92.88 83 LYS A C 1
ATOM 678 O O . LYS A 1 83 ? -7.896 21.371 18.414 1.00 92.88 83 LYS A O 1
ATOM 683 N N . GLN A 1 84 ? -8.658 22.567 20.165 1.00 93.88 84 GLN A N 1
ATOM 684 C CA . GLN A 1 84 ? -7.350 22.762 20.780 1.00 93.88 84 GLN A CA 1
ATOM 685 C C . GLN A 1 84 ? -6.793 21.434 21.295 1.00 93.88 84 GLN A C 1
ATOM 687 O O . GLN A 1 84 ? -5.665 21.080 20.965 1.00 93.88 84 GLN A O 1
ATOM 692 N N . HIS A 1 85 ? -7.615 20.651 22.000 1.00 93.19 85 HIS A N 1
ATOM 693 C CA . HIS A 1 85 ? -7.231 19.322 22.465 1.00 93.19 85 HIS A CA 1
ATOM 694 C C . HIS A 1 85 ? -6.784 18.411 21.316 1.00 93.19 85 HIS A C 1
ATOM 696 O O . HIS A 1 85 ? -5.767 17.738 21.431 1.00 93.19 85 HIS A O 1
ATOM 702 N N . TYR A 1 86 ? -7.493 18.441 20.185 1.00 91.44 86 TYR A N 1
ATOM 703 C CA . TYR A 1 86 ? -7.118 17.695 18.985 1.00 91.44 86 TYR A CA 1
ATOM 704 C C . TYR A 1 86 ? -5.728 18.083 18.451 1.00 91.44 86 TYR A C 1
ATOM 706 O O . TYR A 1 86 ? -4.935 17.216 18.083 1.00 91.44 86 TYR A O 1
ATOM 714 N N . VAL A 1 87 ? -5.412 19.381 18.417 1.00 93.62 87 VAL A N 1
ATOM 715 C CA . VAL A 1 87 ? -4.102 19.881 17.968 1.00 93.62 87 VAL A CA 1
ATOM 716 C C . VAL A 1 87 ? -2.993 19.475 18.941 1.00 93.62 87 VAL A C 1
ATOM 718 O O . VAL A 1 87 ? -1.935 19.020 18.500 1.00 93.62 87 VAL A O 1
ATOM 721 N N . ASP A 1 88 ? -3.246 19.588 20.245 1.00 94.56 88 ASP A N 1
ATOM 722 C CA . ASP A 1 88 ? -2.291 19.223 21.295 1.00 94.56 88 ASP A CA 1
ATOM 723 C C . ASP A 1 88 ? -2.019 17.712 21.305 1.00 94.56 88 ASP A C 1
ATOM 725 O O . ASP A 1 88 ? -0.863 17.289 21.342 1.00 94.56 88 ASP A O 1
ATOM 729 N N . GLU A 1 89 ? -3.064 16.891 21.177 1.00 93.00 89 GLU A N 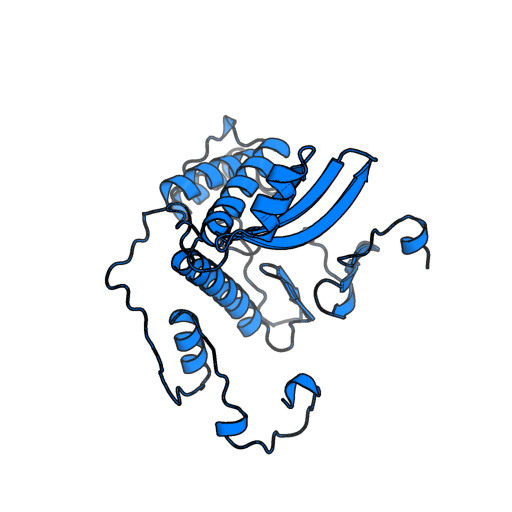1
ATOM 730 C CA . GLU A 1 89 ? -2.951 15.432 21.091 1.00 93.00 89 GLU A CA 1
ATOM 731 C C . GLU A 1 89 ? -2.162 15.005 19.843 1.00 93.00 89 GLU A C 1
ATOM 733 O O . GLU A 1 89 ? -1.327 14.094 19.900 1.00 93.00 89 GLU A O 1
ATOM 738 N N . TYR A 1 90 ? -2.389 15.666 18.702 1.00 92.38 90 TYR A N 1
ATOM 739 C CA . TYR A 1 90 ? -1.660 15.359 17.473 1.00 92.38 90 TYR A CA 1
ATOM 740 C C . TYR A 1 90 ? -0.166 15.685 17.602 1.00 92.38 90 TYR A C 1
ATOM 742 O O . TYR A 1 90 ? 0.677 14.906 17.142 1.00 92.38 90 TYR A O 1
ATOM 750 N N . LEU A 1 91 ? 0.170 16.788 18.278 1.00 94.06 91 LEU A N 1
ATOM 751 C CA . LEU A 1 91 ? 1.551 17.137 18.600 1.00 94.06 91 LEU A CA 1
ATOM 752 C C . LEU A 1 91 ? 2.176 16.125 19.568 1.00 94.06 91 LEU A C 1
ATOM 754 O O . LEU A 1 91 ? 3.293 15.676 19.321 1.00 94.06 91 LEU A O 1
ATOM 758 N N . GLU A 1 92 ? 1.470 15.741 20.631 1.00 93.94 92 GLU A N 1
ATOM 759 C CA . GLU A 1 92 ? 1.970 14.799 21.638 1.00 93.94 92 GLU A CA 1
ATOM 760 C C . GLU A 1 92 ? 2.258 13.417 21.037 1.00 93.94 92 GLU A C 1
ATOM 762 O O . GLU A 1 92 ? 3.338 12.860 21.239 1.00 93.94 92 GLU A O 1
ATOM 767 N N . LYS A 1 93 ? 1.315 12.868 20.262 1.00 89.75 93 LYS A N 1
ATOM 768 C CA . LYS A 1 93 ? 1.431 11.504 19.726 1.00 89.75 93 LYS A CA 1
ATOM 769 C C . LYS A 1 93 ? 2.243 11.413 18.440 1.00 89.75 93 LYS A C 1
ATOM 771 O O . LYS A 1 93 ? 2.941 10.423 18.237 1.00 89.75 93 LYS A O 1
ATOM 776 N N . SER A 1 94 ? 2.117 12.399 17.549 1.00 87.69 94 SER A N 1
ATOM 777 C CA . SER A 1 94 ? 2.740 12.348 16.215 1.00 87.69 94 SER A CA 1
ATOM 778 C C . SER A 1 94 ? 3.962 13.256 16.086 1.00 87.69 94 SER A C 1
ATOM 780 O O . SER A 1 94 ? 4.681 13.146 15.099 1.00 87.69 94 SER A O 1
ATOM 782 N N . GLY A 1 95 ? 4.207 14.165 17.037 1.00 91.62 95 GLY A N 1
ATOM 783 C CA . GLY A 1 95 ? 5.287 15.156 16.948 1.00 91.62 95 GLY A CA 1
ATOM 784 C C . GLY A 1 95 ? 5.043 16.253 15.905 1.00 91.62 95 GLY A C 1
ATOM 785 O O . GLY A 1 95 ? 5.941 17.043 15.620 1.00 91.62 95 GLY A O 1
ATOM 786 N N . ILE A 1 96 ? 3.841 16.316 15.322 1.00 93.44 96 ILE A N 1
ATOM 787 C CA . ILE A 1 96 ? 3.510 17.215 14.216 1.00 93.44 96 ILE A CA 1
ATOM 788 C C . ILE A 1 96 ? 2.672 18.375 14.737 1.00 93.44 96 ILE A C 1
ATOM 790 O O . ILE A 1 96 ? 1.563 18.195 15.232 1.00 93.44 96 ILE A O 1
ATOM 794 N N . HIS A 1 97 ? 3.181 19.589 14.552 1.00 94.12 97 HIS A N 1
ATOM 795 C CA . HIS A 1 97 ? 2.467 20.803 14.919 1.00 94.12 97 HIS A CA 1
ATOM 796 C C . HIS A 1 97 ? 1.473 21.198 13.820 1.00 94.12 97 HIS A C 1
ATOM 798 O O . HIS A 1 97 ? 1.894 21.696 12.770 1.00 94.12 97 HIS A O 1
ATOM 804 N N . LEU A 1 98 ? 0.178 20.973 14.049 1.00 94.88 98 LEU A N 1
ATOM 805 C CA . LEU A 1 98 ? -0.895 21.430 13.161 1.00 94.88 98 LEU A CA 1
ATOM 806 C C . LEU A 1 98 ? -1.162 22.927 13.365 1.00 94.88 98 LEU A C 1
ATOM 808 O O . LEU A 1 98 ? -1.090 23.423 14.484 1.00 94.88 98 LEU A O 1
ATOM 812 N N . ASP A 1 99 ? -1.470 23.639 12.285 1.00 94.94 99 ASP A N 1
ATOM 813 C CA . ASP A 1 99 ? -1.878 25.046 12.303 1.00 94.94 99 ASP A CA 1
ATOM 814 C C . ASP A 1 99 ? -3.416 25.132 12.359 1.00 94.94 99 ASP A C 1
ATOM 816 O O . ASP A 1 99 ? -4.060 24.861 11.339 1.00 94.94 99 ASP A O 1
ATOM 820 N N . PRO A 1 100 ? -4.031 25.510 13.502 1.00 93.69 100 PRO A N 1
ATOM 821 C CA . PRO A 1 100 ? -5.488 25.524 13.665 1.00 93.69 100 PRO A CA 1
ATOM 822 C C . PRO A 1 100 ? -6.221 26.339 12.593 1.00 93.69 100 PRO A C 1
ATOM 824 O O . PRO A 1 100 ? -7.335 25.997 12.202 1.00 93.69 100 PRO A O 1
ATOM 827 N N . HIS A 1 101 ? -5.585 27.391 12.068 1.00 93.50 101 HIS A N 1
ATOM 828 C CA . HIS A 1 101 ? -6.171 28.258 11.043 1.00 93.50 101 HIS A CA 1
ATOM 829 C C . HIS A 1 101 ? -6.162 27.643 9.640 1.00 93.50 101 HIS A C 1
ATOM 831 O O . HIS A 1 101 ? -6.844 28.149 8.751 1.00 93.50 101 HIS A O 1
ATOM 837 N N . LYS A 1 102 ? -5.390 26.573 9.427 1.00 94.31 102 LYS A N 1
ATOM 838 C CA . LYS A 1 102 ? -5.337 25.821 8.165 1.00 94.31 102 LYS A CA 1
ATOM 839 C C . LYS A 1 102 ? -6.134 24.526 8.209 1.00 94.31 102 LYS A C 1
ATOM 841 O O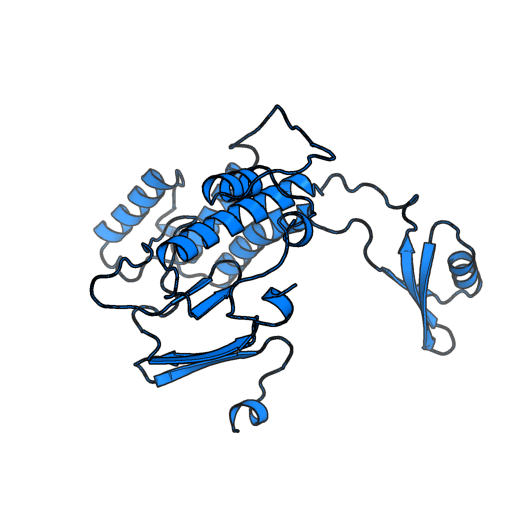 . LYS A 1 102 ? -6.236 23.860 7.179 1.00 94.31 102 LYS A O 1
ATOM 846 N N . ILE A 1 103 ? -6.682 24.160 9.371 1.00 94.81 103 ILE A N 1
ATOM 847 C CA . ILE A 1 103 ? -7.529 22.978 9.504 1.00 94.81 103 ILE A CA 1
ATOM 848 C C . ILE A 1 103 ? -8.895 23.284 8.885 1.00 94.81 103 ILE A C 1
ATOM 850 O O . ILE A 1 103 ? -9.824 23.759 9.535 1.00 94.81 103 ILE A O 1
ATOM 854 N N . GLU A 1 104 ? -9.006 22.993 7.596 1.00 94.44 104 GLU A N 1
ATOM 855 C CA . GLU A 1 104 ? -10.206 23.187 6.796 1.00 94.44 104 GLU A CA 1
ATOM 856 C C . GLU A 1 104 ? -10.320 22.045 5.787 1.00 94.44 104 GLU A C 1
ATOM 858 O O . GLU A 1 104 ? -9.335 21.603 5.192 1.00 94.44 104 GLU A O 1
ATOM 863 N N . TYR A 1 105 ? -11.541 21.553 5.577 1.00 95.06 105 TYR A N 1
ATOM 864 C CA . TYR A 1 105 ? -11.775 20.487 4.615 1.00 95.06 105 TYR A CA 1
ATOM 865 C C . TYR A 1 105 ? -11.451 20.956 3.188 1.00 95.06 105 TYR A C 1
ATOM 867 O O . TYR A 1 105 ? -12.207 21.704 2.568 1.00 95.06 105 TYR A O 1
ATOM 875 N N . ASN A 1 106 ? -10.337 20.465 2.646 1.00 96.12 106 ASN A N 1
ATOM 876 C CA . ASN A 1 106 ? -9.869 20.752 1.298 1.00 96.12 106 ASN A CA 1
ATOM 877 C C . ASN A 1 106 ? -9.569 19.437 0.555 1.00 96.12 106 ASN A C 1
ATOM 879 O O . ASN A 1 106 ? -8.474 18.873 0.682 1.00 96.12 106 ASN A O 1
ATOM 883 N N . PRO A 1 107 ? -10.512 18.932 -0.262 1.00 95.50 107 PRO A N 1
ATOM 884 C CA . PRO A 1 107 ? -10.365 17.628 -0.902 1.00 95.50 107 PRO A CA 1
ATOM 885 C C . PRO A 1 107 ? -9.199 17.577 -1.901 1.00 95.50 107 PRO A C 1
ATOM 887 O O . PRO A 1 107 ? -8.547 16.539 -2.017 1.00 95.50 107 PRO A O 1
ATOM 890 N N . GLY A 1 108 ? -8.902 18.683 -2.593 1.00 96.19 108 GLY A N 1
ATOM 891 C CA . GLY A 1 108 ? -7.818 18.751 -3.577 1.00 96.19 108 GLY A CA 1
ATOM 892 C C . GLY A 1 108 ? -6.439 18.691 -2.924 1.00 96.19 108 GLY A C 1
ATOM 893 O O . GLY A 1 108 ? -5.605 17.866 -3.301 1.00 96.19 108 GLY A O 1
ATOM 894 N N . LEU A 1 109 ? -6.220 19.510 -1.893 1.00 95.69 109 LEU A N 1
ATOM 895 C CA . LEU A 1 109 ? -4.960 19.520 -1.149 1.00 95.69 109 LEU A CA 1
ATOM 896 C C . LEU A 1 109 ? -4.740 18.201 -0.401 1.00 95.69 109 LEU A C 1
ATOM 898 O O . LEU A 1 109 ? -3.638 17.648 -0.418 1.00 95.69 109 LEU A O 1
ATOM 902 N N . ARG A 1 110 ? -5.808 17.636 0.175 1.00 95.31 110 ARG A N 1
ATOM 903 C CA . ARG A 1 110 ? -5.773 16.307 0.788 1.00 95.31 110 ARG A CA 1
ATOM 904 C C . ARG A 1 110 ? -5.374 15.227 -0.216 1.00 95.31 110 ARG A C 1
ATOM 906 O O . ARG A 1 110 ? -4.556 14.365 0.114 1.00 95.31 110 ARG A O 1
ATOM 913 N N . ALA A 1 111 ? -5.942 15.252 -1.422 1.00 95.06 111 ALA A N 1
ATOM 914 C CA . ALA A 1 111 ? -5.611 14.294 -2.473 1.00 95.06 111 ALA A CA 1
ATOM 915 C C . ALA A 1 111 ? -4.142 14.415 -2.904 1.00 95.06 111 ALA A C 1
ATOM 917 O O . ALA A 1 111 ? -3.465 13.393 -3.011 1.00 95.06 111 ALA A O 1
ATOM 918 N N . LEU A 1 112 ? -3.633 15.641 -3.067 1.00 96.25 112 LEU A N 1
ATOM 919 C CA . LEU A 1 112 ? -2.227 15.904 -3.378 1.00 96.25 112 LEU A CA 1
ATOM 920 C C . LEU A 1 112 ? -1.295 15.353 -2.293 1.00 96.25 112 LEU A C 1
ATOM 922 O O . LEU A 1 112 ? -0.381 14.590 -2.591 1.00 96.25 112 LEU A O 1
ATOM 926 N N . ALA A 1 113 ? -1.545 15.693 -1.029 1.00 95.38 113 ALA A N 1
ATOM 927 C CA . ALA A 1 113 ? -0.710 15.246 0.079 1.00 95.38 113 ALA A CA 1
ATOM 928 C C . ALA A 1 113 ? -0.726 13.715 0.227 1.00 95.38 113 ALA A C 1
ATOM 930 O O . ALA A 1 113 ? 0.323 13.090 0.392 1.00 95.38 113 ALA A O 1
ATOM 931 N N . LYS A 1 114 ? -1.900 13.084 0.072 1.00 92.75 114 LYS A N 1
ATOM 932 C CA . LYS A 1 114 ? -2.024 11.618 0.036 1.00 92.75 114 LYS A CA 1
ATOM 933 C C . LYS A 1 114 ? -1.257 11.013 -1.145 1.00 92.75 114 LYS A C 1
ATOM 935 O O . LYS A 1 114 ? -0.606 9.983 -0.973 1.00 92.75 114 LYS A O 1
ATOM 940 N N . LEU A 1 115 ? -1.317 11.633 -2.324 1.00 93.88 115 LEU A N 1
ATOM 941 C CA . LEU A 1 115 ? -0.580 11.179 -3.502 1.00 93.88 115 LEU A CA 1
ATOM 942 C C . LEU A 1 115 ? 0.930 11.241 -3.270 1.00 93.88 115 LEU A C 1
ATOM 944 O O . LEU A 1 115 ? 1.615 10.292 -3.636 1.00 93.88 115 LEU A O 1
ATOM 948 N N . MET A 1 116 ? 1.439 12.301 -2.640 1.00 93.81 116 MET A N 1
ATOM 949 C CA . MET A 1 116 ? 2.863 12.434 -2.324 1.00 93.81 116 MET A CA 1
ATOM 950 C C . MET A 1 116 ? 3.324 11.337 -1.359 1.00 93.81 116 MET A C 1
ATOM 952 O O . MET A 1 116 ? 4.275 10.626 -1.670 1.00 93.81 116 MET A O 1
ATOM 956 N N . LEU A 1 117 ? 2.582 11.096 -0.271 1.00 90.94 117 LEU A N 1
ATOM 957 C CA . LEU A 1 117 ? 2.873 10.009 0.677 1.00 90.94 117 LEU A CA 1
ATOM 958 C C . LEU A 1 117 ? 2.883 8.625 0.000 1.00 90.94 117 LEU A C 1
ATOM 960 O O . LEU A 1 117 ? 3.793 7.826 0.220 1.00 90.94 117 LEU A O 1
ATOM 964 N N . ASN A 1 118 ? 1.891 8.343 -0.849 1.00 88.44 118 ASN A N 1
ATOM 965 C CA . ASN A 1 118 ? 1.743 7.030 -1.482 1.00 88.44 118 ASN A CA 1
ATOM 966 C C . ASN A 1 118 ? 2.690 6.819 -2.674 1.00 88.44 118 ASN A C 1
ATOM 968 O O . ASN A 1 118 ? 3.179 5.712 -2.886 1.00 88.44 118 ASN A O 1
ATOM 972 N N . SER A 1 119 ? 2.959 7.858 -3.466 1.00 87.44 119 SER A N 1
ATOM 973 C CA . SER A 1 119 ? 3.845 7.755 -4.637 1.00 87.44 119 SER A CA 1
ATOM 974 C C . SER A 1 119 ? 5.307 7.645 -4.226 1.00 87.44 119 SER A C 1
ATOM 976 O O . SER A 1 119 ? 6.100 7.049 -4.954 1.00 87.44 119 SER A O 1
ATOM 978 N N . PHE A 1 120 ? 5.661 8.192 -3.059 1.00 86.38 120 PHE A N 1
ATOM 979 C CA . PHE A 1 120 ? 7.028 8.206 -2.555 1.00 86.38 120 PHE A CA 1
ATOM 980 C C . PHE A 1 120 ? 7.613 6.797 -2.420 1.00 86.38 120 PHE A C 1
ATOM 982 O O . PHE A 1 120 ? 8.648 6.503 -3.014 1.00 86.38 120 PHE A O 1
ATOM 989 N N . TRP A 1 121 ? 6.923 5.887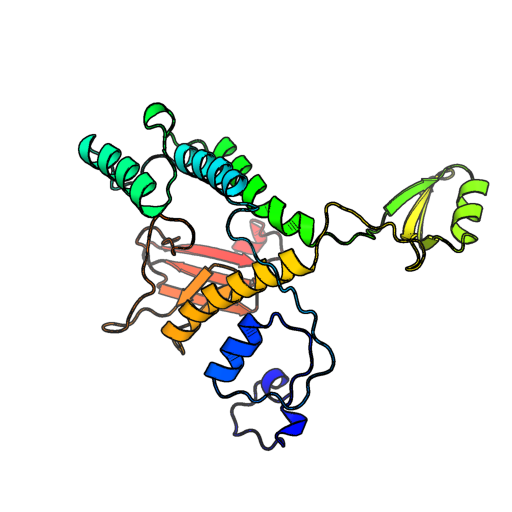 -1.725 1.00 85.00 121 TRP A N 1
ATOM 990 C CA . TRP A 1 121 ? 7.410 4.511 -1.593 1.00 85.00 121 TRP A CA 1
ATOM 991 C C . TRP A 1 121 ? 7.296 3.722 -2.907 1.00 85.00 121 TRP A C 1
ATOM 993 O O . TRP A 1 121 ? 8.171 2.916 -3.221 1.00 85.00 121 TRP A O 1
ATOM 1003 N N . GLY A 1 122 ? 6.257 3.988 -3.710 1.00 88.06 122 GLY A N 1
ATOM 1004 C CA . GLY A 1 122 ? 6.064 3.348 -5.014 1.00 88.06 122 GLY A CA 1
ATOM 1005 C C . GLY A 1 122 ? 7.200 3.652 -5.995 1.00 88.06 122 GLY A C 1
ATOM 1006 O O . GLY A 1 122 ? 7.580 2.788 -6.786 1.00 88.06 122 GLY A O 1
ATOM 1007 N N . LYS A 1 123 ? 7.806 4.842 -5.893 1.00 89.81 123 LYS A N 1
ATOM 1008 C CA . LYS A 1 123 ? 8.968 5.235 -6.696 1.00 89.81 123 LYS A CA 1
ATOM 1009 C C . LYS A 1 123 ? 10.179 4.334 -6.441 1.00 89.81 123 LYS A C 1
ATOM 1011 O O . LYS A 1 123 ? 10.858 3.974 -7.396 1.00 89.81 123 LYS A O 1
ATOM 1016 N N . PHE A 1 124 ? 10.409 3.901 -5.200 1.00 90.88 124 PHE A N 1
ATOM 1017 C CA . PHE A 1 124 ? 11.507 2.980 -4.880 1.00 90.88 124 PHE A CA 1
ATOM 1018 C C . PHE A 1 124 ? 11.331 1.588 -5.500 1.00 90.88 124 PHE A C 1
ATOM 1020 O O . PHE A 1 124 ? 12.328 0.920 -5.768 1.00 90.88 124 PHE A O 1
ATOM 1027 N N . ALA A 1 125 ? 10.085 1.176 -5.752 1.00 90.56 125 ALA A N 1
ATOM 1028 C CA . ALA A 1 125 ? 9.729 -0.087 -6.398 1.00 90.56 125 ALA A CA 1
ATOM 1029 C C . ALA A 1 125 ? 9.619 0.016 -7.930 1.00 90.56 125 ALA A C 1
ATOM 1031 O O . ALA A 1 125 ? 9.218 -0.954 -8.580 1.00 90.56 125 ALA A O 1
ATOM 1032 N N . GLN A 1 126 ? 9.892 1.188 -8.515 1.00 90.38 126 GLN A N 1
ATOM 1033 C CA . GLN A 1 126 ? 9.707 1.391 -9.944 1.00 90.38 126 GLN A CA 1
ATOM 1034 C C . GLN A 1 126 ? 10.648 0.482 -10.737 1.00 90.38 126 GLN A C 1
ATOM 1036 O O . GLN A 1 126 ? 11.852 0.435 -10.488 1.00 90.38 126 GLN A O 1
ATOM 1041 N N . ARG A 1 127 ? 10.088 -0.216 -11.730 1.00 87.44 127 ARG A N 1
ATOM 1042 C CA . ARG A 1 127 ? 10.880 -1.020 -12.659 1.00 87.44 127 ARG A CA 1
ATOM 1043 C C . ARG A 1 127 ? 11.788 -0.093 -13.478 1.00 87.44 127 ARG A C 1
ATOM 1045 O O . ARG A 1 127 ? 11.267 0.848 -14.081 1.00 87.44 127 ARG A O 1
ATOM 1052 N N . PRO A 1 128 ? 13.108 -0.339 -13.516 1.00 85.56 128 PRO A N 1
ATOM 1053 C CA . PRO A 1 128 ? 14.041 0.506 -14.261 1.00 85.56 128 PRO A CA 1
ATOM 1054 C C . PRO A 1 128 ? 13.855 0.369 -15.778 1.00 85.56 128 PRO A C 1
ATOM 1056 O O . PRO A 1 128 ? 14.071 1.326 -16.515 1.00 85.56 128 PRO A O 1
ATOM 1059 N N . ASN A 1 129 ? 13.403 -0.802 -16.235 1.00 88.62 129 ASN A N 1
ATOM 1060 C CA . ASN A 1 129 ? 13.085 -1.074 -17.628 1.00 88.62 129 ASN A CA 1
ATOM 1061 C C . ASN A 1 129 ? 11.564 -1.119 -17.804 1.00 88.62 129 ASN A C 1
ATOM 1063 O O . ASN A 1 129 ? 10.897 -2.054 -17.359 1.00 88.62 129 ASN A O 1
ATOM 1067 N N . MET A 1 130 ? 11.016 -0.058 -18.383 1.00 87.88 130 MET A N 1
ATOM 1068 C CA . MET A 1 130 ? 9.610 0.029 -18.763 1.00 87.88 130 MET A CA 1
ATOM 1069 C C . MET A 1 130 ? 9.529 -0.072 -20.277 1.00 87.88 130 MET A C 1
ATOM 1071 O O . MET A 1 130 ? 10.360 0.524 -20.961 1.00 87.88 130 MET A O 1
ATOM 1075 N N . VAL A 1 131 ? 8.501 -0.758 -20.780 1.00 91.75 131 VAL A N 1
ATOM 1076 C CA . VAL A 1 131 ? 8.208 -0.768 -22.214 1.00 91.75 131 VAL A CA 1
ATOM 1077 C C . VAL A 1 131 ? 8.025 0.669 -22.685 1.00 91.75 131 VAL A C 1
ATOM 1079 O O . VAL A 1 131 ? 7.247 1.436 -22.107 1.00 91.75 131 VAL A O 1
ATOM 1082 N N . LYS A 1 132 ? 8.774 1.024 -23.718 1.00 92.31 132 LYS A N 1
ATOM 1083 C CA . LYS A 1 132 ? 8.717 2.312 -24.389 1.00 92.31 132 LYS A CA 1
ATOM 1084 C C . LYS A 1 132 ? 7.954 2.160 -25.689 1.00 92.31 132 LYS A C 1
ATOM 1086 O O . LYS A 1 132 ? 8.043 1.126 -26.342 1.00 92.31 132 LYS A O 1
ATOM 1091 N N . THR A 1 133 ? 7.244 3.218 -26.049 1.00 94.56 133 THR A N 1
ATOM 1092 C CA . THR A 1 133 ? 6.545 3.335 -27.324 1.00 94.56 133 THR A CA 1
ATOM 1093 C C . THR A 1 133 ? 7.138 4.507 -28.084 1.00 94.56 133 THR A C 1
ATOM 1095 O O . THR A 1 133 ? 7.250 5.602 -27.527 1.00 94.56 133 THR A O 1
ATOM 1098 N N . GLU A 1 134 ? 7.516 4.282 -29.337 1.00 94.38 134 GLU A N 1
ATOM 1099 C CA . GLU A 1 134 ? 8.094 5.309 -30.199 1.00 94.38 134 GLU A CA 1
ATOM 1100 C C . GLU A 1 134 ? 7.517 5.215 -31.608 1.00 94.38 134 GLU A C 1
ATOM 1102 O O . GLU A 1 134 ? 7.306 4.124 -32.131 1.00 94.38 134 GLU A O 1
ATOM 1107 N N . GLN A 1 135 ? 7.246 6.371 -32.212 1.00 94.81 135 GLN A N 1
ATOM 1108 C CA . GLN A 1 135 ? 6.725 6.466 -33.570 1.00 94.81 135 GLN A CA 1
ATOM 1109 C C . GLN A 1 135 ? 7.856 6.836 -34.520 1.00 94.81 135 GLN A C 1
ATOM 1111 O O . GLN A 1 135 ? 8.440 7.918 -34.425 1.00 94.81 135 GLN A O 1
ATOM 1116 N N . ILE A 1 136 ? 8.144 5.932 -35.445 1.00 93.94 136 ILE A N 1
ATOM 1117 C CA . ILE A 1 136 ? 9.252 6.014 -36.383 1.00 93.94 136 ILE A CA 1
ATOM 1118 C C . ILE A 1 136 ? 8.700 6.273 -37.782 1.00 93.94 136 ILE A C 1
ATOM 1120 O O . ILE A 1 136 ? 7.809 5.572 -38.256 1.00 93.94 136 ILE A O 1
ATOM 1124 N N . LYS A 1 137 ? 9.262 7.286 -38.445 1.00 93.75 137 LYS A N 1
ATOM 1125 C CA . LYS A 1 137 ? 8.988 7.608 -39.855 1.00 93.75 137 LYS A CA 1
ATOM 1126 C C . LYS A 1 137 ? 10.082 7.143 -40.802 1.00 93.75 137 LYS A C 1
ATOM 1128 O O . LYS A 1 137 ? 9.827 6.915 -41.975 1.00 93.75 137 LYS A O 1
ATOM 1133 N N . ASP A 1 138 ? 11.309 7.066 -40.300 1.00 93.38 138 ASP A N 1
ATOM 1134 C CA . ASP A 1 138 ? 12.473 6.703 -41.093 1.00 93.38 138 ASP A CA 1
ATOM 1135 C C . ASP A 1 138 ? 12.681 5.180 -41.046 1.00 93.38 138 ASP A C 1
ATOM 1137 O O . ASP A 1 138 ? 12.953 4.641 -39.967 1.00 93.38 138 ASP A O 1
ATOM 1141 N N . PRO A 1 139 ? 12.588 4.472 -42.188 1.00 90.38 139 PRO A N 1
ATOM 1142 C CA . PRO A 1 139 ? 12.850 3.040 -42.242 1.00 90.38 139 PRO A CA 1
ATOM 1143 C C . PRO A 1 139 ? 14.239 2.659 -41.722 1.00 90.38 139 PRO A C 1
ATOM 1145 O O . PRO A 1 139 ? 14.387 1.576 -41.161 1.00 90.38 139 PRO A O 1
ATOM 1148 N N . GLN A 1 140 ? 15.250 3.523 -41.875 1.00 93.56 140 GLN A N 1
ATOM 1149 C CA . GLN A 1 140 ? 16.594 3.233 -41.378 1.00 93.56 140 GLN A CA 1
ATOM 1150 C C . GLN A 1 140 ? 16.597 3.116 -39.853 1.00 93.56 140 GLN A C 1
ATOM 1152 O O . GLN A 1 140 ? 17.074 2.118 -39.324 1.00 93.56 140 GLN A O 1
ATOM 1157 N N . VAL A 1 141 ? 15.969 4.071 -39.161 1.00 93.00 141 VAL A N 1
ATOM 1158 C CA . VAL A 1 141 ? 15.830 4.031 -37.700 1.00 93.00 141 VAL A CA 1
ATOM 1159 C C . VAL A 1 141 ? 15.076 2.771 -37.278 1.00 93.00 141 VAL A C 1
ATOM 1161 O O . VAL A 1 141 ? 15.469 2.109 -36.328 1.00 93.00 141 VAL A O 1
ATOM 1164 N N . PHE A 1 142 ? 14.035 2.371 -38.010 1.00 92.31 142 PHE A N 1
ATOM 1165 C CA . PHE A 1 142 ? 13.324 1.129 -37.707 1.00 92.31 142 PHE A CA 1
ATOM 1166 C C . PHE A 1 142 ? 14.232 -0.112 -37.792 1.00 92.31 142 PHE A C 1
ATOM 1168 O O . PHE A 1 142 ? 14.227 -0.943 -36.882 1.00 92.31 142 PHE A O 1
ATOM 1175 N N . PHE A 1 143 ? 15.053 -0.227 -38.841 1.00 93.19 143 PHE A N 1
ATOM 1176 C CA . PHE A 1 143 ? 16.007 -1.333 -38.961 1.00 93.19 143 PHE A CA 1
ATOM 1177 C C . PHE A 1 143 ? 17.131 -1.264 -37.921 1.00 93.19 143 PHE A C 1
ATOM 1179 O O . PHE A 1 143 ? 17.546 -2.313 -37.425 1.00 93.19 143 PHE A O 1
ATOM 1186 N N . ASP A 1 144 ? 17.573 -0.066 -37.533 1.00 95.06 144 ASP A N 1
ATOM 1187 C CA . ASP A 1 144 ? 18.554 0.114 -36.457 1.00 95.06 144 ASP A CA 1
ATOM 1188 C C . ASP A 1 144 ? 18.013 -0.452 -35.132 1.00 95.06 144 ASP A C 1
ATOM 1190 O O . ASP A 1 144 ? 18.729 -1.141 -34.410 1.00 95.06 144 ASP A O 1
ATOM 1194 N N . TYR A 1 145 ? 16.722 -0.253 -34.841 1.00 92.75 145 TYR A N 1
ATOM 1195 C CA . TYR A 1 145 ? 16.070 -0.832 -33.661 1.00 92.75 145 TYR A CA 1
ATOM 1196 C C . TYR A 1 145 ? 15.961 -2.359 -33.731 1.00 92.75 145 TYR A C 1
ATOM 1198 O O . TYR A 1 145 ? 16.217 -3.028 -32.733 1.00 92.75 145 TYR A O 1
ATOM 1206 N N . LEU A 1 146 ? 15.611 -2.921 -34.894 1.00 92.00 146 LEU A N 1
ATOM 1207 C CA . LEU A 1 146 ? 15.493 -4.376 -35.074 1.00 92.00 146 LEU A CA 1
ATOM 1208 C C . LEU A 1 146 ? 16.837 -5.115 -35.032 1.00 92.00 146 LEU A C 1
ATOM 1210 O O . LEU A 1 146 ? 16.863 -6.320 -34.789 1.00 92.00 146 LEU A O 1
ATOM 1214 N N . THR A 1 147 ? 17.932 -4.417 -35.324 1.00 93.81 147 THR A N 1
ATOM 1215 C CA . THR A 1 147 ? 19.285 -4.992 -35.377 1.00 93.81 147 THR A CA 1
ATOM 1216 C C . THR A 1 147 ? 20.145 -4.623 -34.169 1.00 93.81 147 THR A C 1
ATOM 1218 O O . THR A 1 147 ? 21.287 -5.069 -34.079 1.00 93.81 147 THR A O 1
ATOM 1221 N N . SER A 1 148 ? 19.612 -3.832 -33.236 1.00 92.25 148 SER A N 1
ATOM 1222 C CA . SER A 1 148 ? 20.310 -3.429 -32.020 1.00 92.25 148 SER A CA 1
ATOM 1223 C C . SER A 1 148 ? 20.365 -4.561 -30.994 1.00 92.25 148 SER A C 1
ATOM 1225 O O . SER A 1 148 ? 19.336 -5.074 -30.569 1.00 92.25 148 SER A O 1
ATOM 1227 N N . ASP A 1 149 ? 21.565 -4.878 -30.507 1.00 91.62 149 ASP A N 1
ATOM 1228 C CA . ASP A 1 149 ? 21.755 -5.798 -29.374 1.00 91.62 149 ASP A CA 1
ATOM 1229 C C . ASP A 1 149 ? 21.312 -5.178 -28.026 1.00 91.62 149 ASP A C 1
ATOM 1231 O O . ASP A 1 149 ? 21.129 -5.878 -27.023 1.00 91.62 149 ASP A O 1
ATOM 1235 N N . GLU A 1 150 ? 21.138 -3.851 -27.981 1.00 92.62 150 GLU A N 1
ATOM 1236 C CA . GLU A 1 150 ? 20.725 -3.122 -26.775 1.00 92.62 150 GLU A CA 1
ATOM 1237 C C . GLU A 1 150 ? 19.209 -3.158 -26.557 1.00 92.62 150 GLU A C 1
ATOM 1239 O O . GLU A 1 150 ? 18.734 -2.966 -25.433 1.00 92.62 150 GLU A O 1
ATOM 1244 N N . ILE A 1 151 ? 18.441 -3.353 -27.631 1.00 92.31 151 ILE A N 1
ATOM 1245 C CA . ILE A 1 151 ? 16.994 -3.165 -27.652 1.00 92.31 151 ILE A CA 1
ATOM 1246 C C . ILE A 1 151 ? 16.305 -4.480 -28.002 1.00 92.31 151 ILE A C 1
ATOM 1248 O O . ILE A 1 151 ? 16.578 -5.102 -29.019 1.00 92.31 151 ILE A O 1
ATOM 1252 N N . ASN A 1 152 ? 15.344 -4.867 -27.173 1.00 93.12 152 ASN A N 1
ATOM 1253 C CA . ASN A 1 152 ? 14.414 -5.940 -27.467 1.00 93.12 152 ASN A CA 1
ATOM 1254 C C . ASN A 1 152 ? 13.104 -5.333 -27.986 1.00 93.12 152 ASN A C 1
ATOM 1256 O O . ASN A 1 152 ? 12.350 -4.718 -27.224 1.00 93.12 152 ASN A O 1
ATOM 1260 N N . VAL A 1 153 ? 12.839 -5.478 -29.285 1.00 93.62 153 VAL A N 1
ATOM 1261 C CA . VAL A 1 153 ? 11.574 -5.043 -29.891 1.00 93.62 153 VAL A CA 1
ATOM 1262 C C . VAL A 1 153 ? 10.495 -6.076 -29.575 1.00 93.62 153 VAL A C 1
ATOM 1264 O O . VAL A 1 153 ? 10.595 -7.240 -29.953 1.00 93.62 153 VAL A O 1
ATOM 1267 N N . LEU A 1 154 ? 9.461 -5.637 -28.863 1.00 94.12 154 LEU A N 1
ATOM 1268 C CA . LEU A 1 154 ? 8.334 -6.465 -28.439 1.00 94.12 154 LEU A CA 1
ATOM 1269 C C . LEU A 1 154 ? 7.227 -6.490 -29.488 1.00 94.12 154 LEU A C 1
ATOM 1271 O O . LEU A 1 154 ? 6.548 -7.503 -29.636 1.00 94.12 154 LEU A O 1
ATOM 1275 N N . ASP A 1 155 ? 7.022 -5.360 -30.165 1.00 94.19 155 ASP A N 1
ATOM 1276 C CA . ASP A 1 155 ? 5.975 -5.208 -31.167 1.00 94.19 155 ASP A CA 1
ATOM 1277 C C . ASP A 1 155 ? 6.260 -4.057 -32.136 1.00 94.19 155 ASP A C 1
ATOM 1279 O O . ASP A 1 155 ? 6.982 -3.115 -31.790 1.00 94.19 155 ASP A O 1
ATOM 1283 N N . ALA A 1 156 ? 5.671 -4.125 -33.327 1.00 93.62 156 ALA A N 1
ATOM 1284 C CA . ALA A 1 156 ? 5.770 -3.090 -34.348 1.00 93.62 156 ALA A CA 1
ATOM 1285 C C . ALA A 1 156 ? 4.486 -3.032 -35.185 1.00 93.62 156 ALA A C 1
ATOM 1287 O O . ALA A 1 156 ? 4.200 -3.947 -35.958 1.00 93.62 156 ALA A O 1
ATOM 1288 N N . ASP A 1 157 ? 3.758 -1.924 -35.071 1.00 93.69 157 ASP A N 1
ATOM 1289 C CA . ASP A 1 157 ? 2.479 -1.700 -35.739 1.00 93.69 157 ASP A CA 1
ATOM 1290 C C . ASP A 1 157 ? 2.574 -0.546 -36.743 1.00 93.69 157 ASP A C 1
ATOM 1292 O O . ASP A 1 157 ? 3.086 0.533 -36.446 1.00 93.69 157 ASP A O 1
ATOM 1296 N N . LEU A 1 158 ? 2.023 -0.739 -37.941 1.00 91.44 158 LEU A N 1
ATOM 1297 C CA . LEU A 1 158 ? 1.832 0.344 -38.907 1.00 91.44 158 LEU A CA 1
ATOM 1298 C C . LEU A 1 158 ? 0.628 1.191 -38.485 1.00 91.44 158 LEU A C 1
ATOM 1300 O O . LEU A 1 158 ? -0.516 0.744 -38.562 1.00 91.44 158 LEU A O 1
ATOM 1304 N N . VAL A 1 159 ? 0.884 2.427 -38.059 1.00 90.81 159 VAL A N 1
ATOM 1305 C CA . VAL A 1 159 ? -0.164 3.383 -37.655 1.00 90.81 159 VAL A CA 1
ATOM 1306 C C . VAL A 1 159 ? -0.685 4.166 -38.862 1.00 90.81 159 VAL A C 1
ATOM 1308 O O . VAL A 1 159 ? -1.854 4.550 -38.912 1.00 90.81 159 VAL A O 1
ATOM 1311 N N . SER A 1 160 ? 0.180 4.399 -39.848 1.00 90.44 160 SER A N 1
ATOM 1312 C CA . SER A 1 160 ? -0.152 5.012 -41.138 1.00 90.44 160 SER A CA 1
ATOM 1313 C C . SER A 1 160 ? 0.852 4.568 -42.200 1.00 90.44 160 SER A C 1
ATOM 1315 O O . SER A 1 160 ? 1.855 3.948 -41.853 1.00 90.44 160 SER A O 1
ATOM 1317 N N . ASP A 1 161 ? 0.631 4.955 -43.457 1.00 88.00 161 ASP A N 1
ATOM 1318 C CA . ASP A 1 161 ? 1.506 4.613 -44.588 1.00 88.00 161 ASP A CA 1
ATOM 1319 C C . ASP A 1 161 ? 2.992 4.956 -44.349 1.00 88.00 161 ASP A C 1
ATOM 1321 O O . ASP A 1 161 ? 3.864 4.223 -44.808 1.00 88.00 161 ASP A O 1
ATOM 1325 N N . ASP A 1 162 ? 3.279 6.004 -43.564 1.00 90.94 162 ASP A N 1
ATOM 1326 C CA . ASP A 1 162 ? 4.642 6.488 -43.296 1.00 90.94 162 ASP A CA 1
ATOM 1327 C C . ASP A 1 162 ? 5.044 6.428 -41.806 1.00 90.94 162 ASP A C 1
ATOM 1329 O O . ASP A 1 162 ? 6.026 7.059 -41.412 1.00 90.94 162 ASP A O 1
ATOM 1333 N N . ILE A 1 163 ? 4.269 5.762 -40.936 1.00 92.50 163 ILE A N 1
ATOM 1334 C CA . ILE A 1 163 ? 4.557 5.715 -39.487 1.00 92.50 163 ILE A CA 1
ATOM 1335 C C . ILE A 1 163 ? 4.420 4.294 -38.959 1.00 92.50 163 ILE A C 1
ATOM 1337 O O . ILE A 1 163 ? 3.335 3.710 -39.001 1.00 92.50 163 ILE A O 1
ATOM 1341 N N . ILE A 1 164 ? 5.505 3.807 -38.364 1.00 93.69 164 ILE A N 1
ATOM 1342 C CA . ILE A 1 164 ? 5.544 2.571 -37.588 1.00 93.69 164 ILE A CA 1
ATOM 1343 C C . ILE A 1 164 ? 5.652 2.943 -36.112 1.00 93.69 164 ILE A C 1
ATOM 1345 O O . ILE A 1 164 ? 6.555 3.675 -35.713 1.00 93.69 164 ILE A O 1
ATOM 1349 N N . GLU A 1 165 ? 4.739 2.445 -35.293 1.00 95.88 165 GLU A N 1
ATOM 1350 C CA . GLU A 1 165 ? 4.851 2.496 -33.844 1.00 95.88 165 GLU A CA 1
ATOM 1351 C C . GLU A 1 165 ? 5.530 1.224 -33.353 1.00 95.88 165 GLU A C 1
ATOM 1353 O O . GLU A 1 165 ? 5.035 0.121 -33.570 1.00 95.88 165 GLU A O 1
ATOM 1358 N N . ILE A 1 166 ? 6.668 1.377 -32.687 1.00 95.44 166 ILE A N 1
ATOM 1359 C CA . ILE A 1 166 ? 7.379 0.260 -32.076 1.00 95.44 166 ILE A CA 1
ATOM 1360 C C . ILE A 1 166 ? 7.204 0.278 -30.567 1.00 95.44 166 ILE A C 1
ATOM 1362 O O . ILE A 1 166 ? 7.219 1.333 -29.924 1.00 95.44 166 ILE A O 1
ATOM 1366 N N . ARG A 1 167 ? 7.090 -0.915 -29.991 1.00 95.50 167 ARG A N 1
ATOM 1367 C CA . ARG A 1 167 ? 7.141 -1.135 -28.549 1.00 95.50 167 ARG A CA 1
ATOM 1368 C C . ARG A 1 167 ? 8.392 -1.921 -28.228 1.00 95.50 167 ARG A C 1
ATOM 1370 O O . ARG A 1 167 ? 8.600 -2.997 -28.780 1.00 95.50 167 ARG A O 1
ATOM 1377 N N . TYR A 1 168 ? 9.224 -1.390 -27.346 1.00 94.44 168 TYR A N 1
ATOM 1378 C CA . TYR A 1 168 ? 10.519 -1.987 -27.045 1.00 94.44 168 TYR A CA 1
ATOM 1379 C C . TYR A 1 168 ? 10.914 -1.818 -25.583 1.00 94.44 168 TYR A C 1
ATOM 1381 O O . TYR A 1 168 ? 10.391 -0.965 -24.863 1.00 94.44 168 TYR A O 1
ATOM 1389 N N . GLU A 1 169 ? 11.874 -2.619 -25.150 1.00 93.50 169 GLU A N 1
ATOM 1390 C CA . GLU A 1 169 ? 12.542 -2.508 -23.856 1.00 93.50 169 GLU A CA 1
ATOM 1391 C C . GLU A 1 169 ? 14.051 -2.711 -24.037 1.00 93.50 169 GLU A C 1
ATOM 1393 O O . GLU A 1 169 ? 14.489 -3.202 -25.077 1.00 93.50 169 GLU A O 1
ATOM 1398 N N . TYR A 1 170 ? 14.868 -2.320 -23.059 1.00 91.56 170 TYR A N 1
ATOM 1399 C CA . TYR A 1 170 ? 16.301 -2.627 -23.125 1.00 91.56 170 TYR A CA 1
ATOM 1400 C C . TYR A 1 170 ? 16.559 -4.082 -22.757 1.00 91.56 170 TYR A C 1
ATOM 1402 O O . TYR A 1 170 ? 15.877 -4.635 -21.895 1.00 91.56 170 TYR A O 1
ATOM 1410 N N . THR A 1 171 ? 17.570 -4.691 -23.361 1.00 89.94 171 THR A N 1
ATOM 1411 C CA . THR A 1 171 ? 18.078 -5.982 -22.894 1.00 89.94 171 THR A CA 1
ATOM 1412 C C . THR A 1 171 ? 18.747 -5.818 -21.521 1.00 89.94 171 THR A C 1
ATOM 1414 O O . THR A 1 171 ? 19.240 -4.738 -21.184 1.00 89.94 171 THR A O 1
ATOM 1417 N N . ASP A 1 172 ? 18.763 -6.876 -20.699 1.00 85.31 172 ASP A N 1
ATOM 1418 C CA . ASP A 1 172 ? 19.155 -6.805 -19.275 1.00 85.31 172 ASP A CA 1
ATOM 1419 C C . ASP A 1 172 ? 20.521 -6.140 -19.030 1.00 85.31 172 ASP A C 1
ATOM 1421 O O . ASP A 1 172 ? 20.696 -5.396 -18.064 1.00 85.31 172 ASP A O 1
ATOM 1425 N N . ASN A 1 173 ? 21.476 -6.350 -19.940 1.00 86.19 173 ASN A N 1
ATOM 1426 C CA . ASN A 1 173 ? 22.829 -5.793 -19.850 1.00 86.19 173 ASN A CA 1
ATOM 1427 C C . ASN A 1 173 ? 22.894 -4.274 -20.094 1.00 86.19 173 ASN A C 1
ATOM 1429 O O . ASN A 1 173 ? 23.894 -3.643 -19.753 1.00 86.19 173 ASN A O 1
ATOM 1433 N N . PHE A 1 174 ? 21.847 -3.689 -20.677 1.00 85.62 174 PHE A N 1
ATOM 1434 C CA . PHE A 1 174 ? 21.785 -2.281 -21.076 1.00 85.62 174 PHE A CA 1
ATOM 1435 C C . PHE A 1 174 ? 20.773 -1.477 -20.246 1.00 85.62 174 PHE A C 1
ATOM 1437 O O . PHE A 1 174 ? 20.579 -0.277 -20.472 1.00 85.62 174 PHE A O 1
ATOM 1444 N N . ILE A 1 175 ? 20.164 -2.100 -19.229 1.00 84.62 175 ILE A N 1
ATOM 1445 C CA . ILE A 1 175 ? 19.314 -1.403 -18.264 1.00 84.62 175 ILE A CA 1
ATOM 1446 C C . ILE A 1 175 ? 20.186 -0.466 -17.421 1.00 84.62 175 ILE A C 1
ATOM 1448 O O . ILE A 1 175 ? 21.019 -0.890 -16.619 1.00 84.62 175 ILE A O 1
ATOM 1452 N N . LYS A 1 176 ? 19.965 0.842 -17.566 1.00 82.31 176 LYS A N 1
ATOM 1453 C CA . LYS A 1 176 ? 20.660 1.850 -16.759 1.00 82.31 176 LYS A CA 1
ATOM 1454 C C . LYS A 1 176 ? 20.155 1.812 -15.310 1.00 82.31 176 LYS A C 1
ATOM 1456 O O . LYS A 1 176 ? 18.942 1.881 -15.101 1.00 82.31 176 LYS A O 1
ATOM 1461 N N . PRO A 1 177 ? 21.047 1.777 -14.306 1.00 80.25 177 PRO A N 1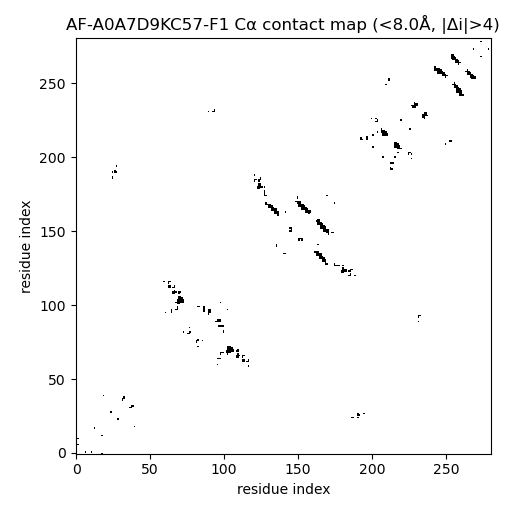
ATOM 1462 C CA . PRO A 1 177 ? 20.645 1.914 -12.910 1.00 80.25 177 PRO A CA 1
ATOM 1463 C C . PRO A 1 177 ? 19.960 3.267 -12.659 1.00 80.25 177 PRO A C 1
ATOM 1465 O O . PRO A 1 177 ? 20.485 4.309 -13.054 1.00 80.25 177 PRO A O 1
ATOM 1468 N N . ASP A 1 178 ? 18.817 3.270 -11.966 1.00 82.94 178 ASP A N 1
ATOM 1469 C CA . ASP A 1 178 ? 18.169 4.501 -11.496 1.00 82.94 178 ASP A CA 1
ATOM 1470 C C . ASP A 1 178 ? 18.505 4.735 -10.018 1.00 82.94 178 ASP A C 1
ATOM 1472 O O . ASP A 1 178 ? 18.007 4.035 -9.133 1.00 82.94 178 ASP A O 1
ATOM 1476 N N . ALA A 1 179 ? 19.308 5.770 -9.751 1.00 84.50 179 ALA A N 1
ATOM 1477 C CA . ALA A 1 179 ? 19.697 6.191 -8.404 1.00 84.50 179 ALA A CA 1
ATOM 1478 C C . ALA A 1 179 ? 18.508 6.602 -7.510 1.00 84.50 179 ALA A C 1
ATOM 1480 O O . ALA A 1 179 ? 18.672 6.778 -6.305 1.00 84.50 179 ALA A O 1
ATOM 1481 N N . LYS A 1 180 ? 17.311 6.775 -8.084 1.00 86.19 180 LYS A N 1
ATOM 1482 C CA . LYS A 1 180 ? 16.078 7.127 -7.364 1.00 86.19 180 LYS A CA 1
ATOM 1483 C C . LYS A 1 180 ? 15.266 5.901 -6.938 1.00 86.19 180 LYS A C 1
ATOM 1485 O O . LYS A 1 180 ? 14.218 6.068 -6.316 1.00 86.19 180 LYS A O 1
ATOM 1490 N N . THR A 1 181 ? 15.705 4.692 -7.289 1.00 89.81 181 THR A N 1
ATOM 1491 C CA . THR A 1 181 ? 15.018 3.438 -6.957 1.00 89.81 181 THR A CA 1
ATOM 1492 C C . THR A 1 181 ? 15.789 2.648 -5.909 1.00 89.81 181 THR A C 1
ATOM 1494 O O . THR A 1 181 ? 17.012 2.733 -5.817 1.00 89.81 181 THR A O 1
ATOM 1497 N N . ASN A 1 182 ? 15.069 1.892 -5.083 1.00 91.56 182 ASN A N 1
ATOM 1498 C CA . ASN A 1 182 ? 15.669 0.994 -4.105 1.00 91.56 182 ASN A CA 1
ATOM 1499 C C . ASN A 1 182 ? 14.652 -0.087 -3.720 1.00 91.56 182 ASN A C 1
ATOM 1501 O O . ASN A 1 182 ? 13.806 0.101 -2.842 1.00 91.56 182 ASN A O 1
ATOM 1505 N N . VAL A 1 183 ? 14.756 -1.243 -4.376 1.00 90.94 183 VAL A N 1
ATOM 1506 C CA . VAL A 1 183 ? 13.824 -2.359 -4.171 1.00 90.94 183 VAL A CA 1
ATOM 1507 C C . VAL A 1 183 ? 13.836 -2.884 -2.734 1.00 90.94 183 VAL A C 1
ATOM 1509 O O . VAL A 1 183 ? 12.811 -3.363 -2.258 1.00 90.94 183 VAL A O 1
ATOM 1512 N N . VAL A 1 184 ? 14.955 -2.750 -2.013 1.00 92.69 184 VAL A N 1
ATOM 1513 C CA . VAL A 1 184 ? 15.068 -3.194 -0.618 1.00 92.69 184 VAL A CA 1
ATOM 1514 C C . VAL A 1 184 ? 14.187 -2.328 0.277 1.00 92.69 184 VAL A C 1
ATOM 1516 O O . VAL A 1 184 ? 13.399 -2.868 1.051 1.00 92.69 184 VAL A O 1
ATOM 1519 N N . ILE A 1 185 ? 14.242 -1.000 0.124 1.00 92.75 185 ILE A N 1
ATOM 1520 C CA . ILE A 1 185 ? 13.373 -0.077 0.874 1.00 92.75 185 ILE A CA 1
ATOM 1521 C C . ILE A 1 185 ? 11.903 -0.404 0.597 1.00 92.75 185 ILE A C 1
ATOM 1523 O O . ILE A 1 185 ? 11.137 -0.607 1.537 1.00 92.75 185 ILE A O 1
ATOM 1527 N N . ALA A 1 186 ? 11.524 -0.557 -0.675 1.00 92.88 186 ALA A N 1
ATOM 1528 C CA . ALA A 1 186 ? 10.157 -0.920 -1.047 1.00 92.88 186 ALA A CA 1
ATOM 1529 C C . ALA A 1 186 ? 9.712 -2.278 -0.467 1.00 92.88 186 ALA A C 1
ATOM 1531 O O . ALA A 1 186 ? 8.586 -2.413 0.026 1.00 92.88 186 ALA A O 1
ATOM 1532 N N . ALA A 1 187 ? 10.591 -3.283 -0.487 1.00 94.62 187 ALA A N 1
ATOM 1533 C CA . ALA A 1 187 ? 10.311 -4.598 0.078 1.00 94.62 187 ALA A CA 1
ATOM 1534 C C . ALA A 1 187 ? 10.036 -4.502 1.586 1.00 94.62 187 ALA A C 1
ATOM 1536 O O . ALA A 1 187 ? 9.014 -5.012 2.045 1.00 94.62 187 ALA A O 1
ATOM 1537 N N . PHE A 1 188 ? 10.869 -3.776 2.339 1.00 94.75 188 PHE A N 1
ATOM 1538 C CA . PHE A 1 188 ? 10.652 -3.569 3.772 1.00 94.75 188 PHE A CA 1
ATOM 1539 C C . PHE A 1 188 ? 9.389 -2.756 4.061 1.00 94.75 188 PHE A C 1
ATOM 1541 O O . PHE A 1 188 ? 8.610 -3.165 4.922 1.00 94.75 188 PHE A O 1
ATOM 1548 N N . THR A 1 189 ? 9.124 -1.667 3.330 1.00 93.38 189 THR A N 1
ATOM 1549 C CA . THR A 1 189 ? 7.886 -0.884 3.495 1.00 93.38 189 THR A CA 1
ATOM 1550 C C . THR A 1 189 ? 6.648 -1.766 3.328 1.00 93.38 189 THR A C 1
ATOM 1552 O O . THR A 1 189 ? 5.759 -1.754 4.180 1.00 93.38 189 THR A O 1
ATOM 1555 N N . THR A 1 190 ? 6.601 -2.588 2.274 1.00 94.06 190 THR A N 1
ATOM 1556 C CA . THR A 1 190 ? 5.457 -3.485 2.046 1.00 94.06 190 THR A CA 1
ATOM 1557 C C . THR A 1 190 ? 5.397 -4.638 3.049 1.00 94.06 190 THR A C 1
ATOM 1559 O O . THR A 1 190 ? 4.302 -5.032 3.439 1.00 94.06 190 THR A O 1
ATOM 1562 N N . ALA A 1 191 ? 6.537 -5.156 3.510 1.00 96.38 191 ALA A N 1
ATOM 1563 C CA . ALA A 1 191 ? 6.588 -6.193 4.538 1.00 96.38 191 ALA A CA 1
ATOM 1564 C C . ALA A 1 191 ? 6.051 -5.687 5.887 1.00 96.38 191 ALA A C 1
ATOM 1566 O O . ALA A 1 191 ? 5.229 -6.360 6.508 1.00 96.38 191 ALA A O 1
ATOM 1567 N N . TYR A 1 192 ? 6.428 -4.477 6.315 1.00 95.62 192 TYR A N 1
ATOM 1568 C CA . TYR A 1 192 ? 5.858 -3.858 7.517 1.00 95.62 192 TYR A CA 1
ATOM 1569 C C . TYR A 1 192 ? 4.354 -3.603 7.370 1.00 95.62 192 TYR A C 1
ATOM 1571 O O . TYR A 1 192 ? 3.601 -3.898 8.299 1.00 95.62 192 TYR A O 1
ATOM 1579 N N . ALA A 1 193 ? 3.898 -3.129 6.204 1.00 94.50 193 ALA A N 1
ATOM 1580 C CA . ALA A 1 193 ? 2.471 -2.947 5.935 1.00 94.50 193 ALA A CA 1
ATOM 1581 C C . ALA A 1 193 ? 1.694 -4.277 6.016 1.00 94.50 193 ALA A C 1
ATOM 1583 O O . ALA A 1 193 ? 0.677 -4.355 6.706 1.00 94.50 193 ALA A O 1
ATOM 1584 N N . ARG A 1 194 ? 2.213 -5.353 5.402 1.00 96.50 194 ARG A N 1
ATOM 1585 C CA . ARG A 1 194 ? 1.621 -6.700 5.493 1.00 96.50 194 ARG A CA 1
ATOM 1586 C C . ARG A 1 194 ? 1.575 -7.210 6.928 1.00 96.50 194 ARG A C 1
ATOM 1588 O O . ARG A 1 194 ? 0.558 -7.761 7.329 1.00 96.50 194 ARG A O 1
ATOM 1595 N N . LEU A 1 195 ? 2.635 -7.009 7.712 1.00 97.31 195 LEU A N 1
ATOM 1596 C CA . LEU A 1 195 ? 2.661 -7.415 9.120 1.00 97.31 195 LEU A CA 1
ATOM 1597 C C . LEU A 1 195 ? 1.684 -6.612 9.986 1.00 97.31 195 LEU A C 1
ATOM 1599 O O . LEU A 1 195 ? 1.098 -7.175 10.910 1.00 97.31 195 LEU A O 1
ATOM 1603 N N . LYS A 1 196 ? 1.478 -5.326 9.682 1.00 96.00 196 LYS A N 1
ATOM 1604 C CA . LYS A 1 196 ? 0.475 -4.496 10.360 1.00 96.00 196 LYS A CA 1
ATOM 1605 C C . LYS A 1 196 ? -0.936 -5.023 10.095 1.00 96.00 196 LYS A C 1
ATOM 1607 O O . LYS A 1 196 ? -1.674 -5.236 11.053 1.00 96.00 196 LYS A O 1
ATOM 1612 N N . LEU A 1 197 ? -1.269 -5.306 8.832 1.00 96.62 197 LEU A N 1
ATOM 1613 C CA . LEU A 1 197 ? -2.536 -5.945 8.467 1.00 96.62 197 LEU A CA 1
ATOM 1614 C C . LEU A 1 197 ? -2.663 -7.327 9.121 1.00 96.62 197 LEU A C 1
ATOM 1616 O O . LEU A 1 197 ? -3.676 -7.621 9.745 1.00 96.62 197 LEU A O 1
ATOM 1620 N N . TYR A 1 198 ? -1.614 -8.149 9.048 1.00 96.75 198 TYR A N 1
ATOM 1621 C CA . TYR A 1 198 ? -1.587 -9.478 9.653 1.00 96.75 198 TYR A CA 1
ATOM 1622 C C . TYR A 1 198 ? -1.887 -9.438 11.152 1.00 96.75 198 TYR A C 1
ATOM 1624 O O . TYR A 1 198 ? -2.609 -10.300 11.628 1.00 96.75 198 TYR A O 1
ATOM 1632 N N . GLY A 1 199 ? -1.398 -8.440 11.896 1.00 96.00 199 GLY A N 1
ATOM 1633 C CA . GLY A 1 199 ? -1.729 -8.292 13.317 1.00 96.00 199 GLY A CA 1
ATOM 1634 C C . GLY A 1 199 ? -3.233 -8.138 13.576 1.00 96.00 199 GLY A C 1
ATOM 1635 O O . GLY A 1 199 ? -3.744 -8.686 14.549 1.00 96.00 199 GLY A O 1
ATOM 1636 N N . VAL A 1 200 ? -3.951 -7.452 12.683 1.00 96.50 200 VAL A N 1
ATOM 1637 C CA . VAL A 1 200 ? -5.417 -7.330 12.740 1.00 96.50 200 VAL A CA 1
ATOM 1638 C C . VAL A 1 200 ? -6.078 -8.660 12.380 1.00 96.50 200 VAL A C 1
ATOM 1640 O O . VAL A 1 200 ? -6.970 -9.118 13.090 1.00 96.50 200 VAL A O 1
ATOM 1643 N N . LEU A 1 201 ? -5.608 -9.323 11.320 1.00 96.69 201 LEU A N 1
ATOM 1644 C CA . LEU A 1 201 ? -6.127 -10.633 10.909 1.00 96.69 201 LEU A CA 1
ATOM 1645 C C . LEU A 1 201 ? -5.922 -11.696 11.997 1.00 96.69 201 LEU A C 1
ATOM 1647 O O . LEU A 1 201 ? -6.809 -12.500 12.253 1.00 96.69 201 LEU A O 1
ATOM 1651 N N . ASP A 1 202 ? -4.781 -11.664 12.678 1.00 95.62 202 ASP A N 1
ATOM 1652 C CA . ASP A 1 202 ? -4.432 -12.572 13.768 1.00 95.62 202 ASP A CA 1
ATOM 1653 C C . ASP A 1 202 ? -5.225 -12.285 15.056 1.00 95.62 202 ASP A C 1
ATOM 1655 O O . ASP A 1 202 ? -5.409 -13.165 15.888 1.00 95.62 202 ASP A O 1
ATOM 1659 N N . MET A 1 203 ? -5.750 -11.073 15.233 1.00 95.06 203 MET A N 1
ATOM 1660 C CA . MET A 1 203 ? -6.721 -10.790 16.294 1.00 95.06 203 MET A CA 1
ATOM 1661 C C . MET A 1 203 ? -8.116 -11.326 15.942 1.00 95.06 203 MET A C 1
ATOM 1663 O O . MET A 1 203 ? -8.843 -11.814 16.808 1.00 95.06 203 MET A O 1
ATOM 1667 N N . LEU A 1 204 ? -8.510 -11.199 14.676 1.00 96.19 204 LEU A N 1
ATOM 1668 C CA . LEU A 1 204 ? -9.860 -11.511 14.212 1.00 96.19 204 LEU A CA 1
ATOM 1669 C C . LEU A 1 204 ? -10.070 -13.003 13.920 1.00 96.19 204 LEU A C 1
ATOM 1671 O O . LEU A 1 204 ? -11.181 -13.498 14.106 1.00 96.19 204 LEU A O 1
ATOM 1675 N N . GLN A 1 205 ? -9.023 -13.719 13.505 1.00 94.62 205 GLN A N 1
ATOM 1676 C CA . GLN A 1 205 ? -9.060 -15.147 13.173 1.00 94.62 205 GLN A CA 1
ATOM 1677 C C . GLN A 1 205 ? -10.197 -15.468 12.181 1.00 94.62 205 GLN A C 1
ATOM 1679 O O . GLN A 1 205 ? -10.296 -14.848 11.122 1.00 94.62 205 GLN A O 1
ATOM 1684 N N . GLU A 1 206 ? -11.075 -16.412 12.519 1.00 93.62 206 GLU A N 1
ATOM 1685 C CA . GLU A 1 206 ? -12.183 -16.877 11.674 1.00 93.62 206 GLU A CA 1
ATOM 1686 C C . GLU A 1 206 ? -13.251 -15.803 11.409 1.00 93.62 206 GLU A C 1
ATOM 1688 O O . GLU A 1 206 ? -14.077 -15.968 10.514 1.00 93.62 206 GLU A O 1
ATOM 1693 N N . ARG A 1 207 ? -13.226 -14.674 12.133 1.00 95.12 207 ARG A N 1
ATOM 1694 C CA . ARG A 1 207 ? -14.146 -13.551 11.891 1.00 95.12 207 ARG A CA 1
ATOM 1695 C C . ARG A 1 207 ? -13.800 -12.741 10.647 1.00 95.12 207 ARG A C 1
ATOM 1697 O O . ARG A 1 207 ? -14.592 -11.890 10.251 1.00 95.12 207 ARG A O 1
ATOM 1704 N N . VAL A 1 208 ? -12.632 -12.941 10.042 1.00 95.31 208 VAL A N 1
ATOM 1705 C CA . VAL A 1 208 ? -12.234 -12.209 8.834 1.00 95.31 208 VAL A CA 1
ATOM 1706 C C . VAL A 1 208 ? -13.075 -12.671 7.642 1.00 95.31 208 VAL A C 1
ATOM 1708 O O . VAL A 1 208 ? -12.984 -13.816 7.212 1.00 95.31 208 VAL A O 1
ATOM 1711 N N . MET A 1 209 ? -13.839 -11.749 7.053 1.00 93.94 209 MET A N 1
ATOM 1712 C CA . MET A 1 209 ? -14.650 -12.006 5.856 1.00 93.94 209 MET A CA 1
ATOM 1713 C C . MET A 1 209 ? -13.922 -11.597 4.571 1.00 93.94 209 MET A C 1
ATOM 1715 O O . MET A 1 209 ? -14.081 -12.233 3.529 1.00 93.94 209 MET A O 1
ATOM 1719 N N . TYR A 1 210 ? -13.140 -10.516 4.626 1.00 94.81 210 TYR A N 1
ATOM 1720 C CA . TYR A 1 210 ? -12.354 -10.005 3.502 1.00 94.81 210 TYR A CA 1
ATOM 1721 C C . TYR A 1 210 ? -11.250 -9.068 3.994 1.00 94.81 210 TYR A C 1
ATOM 1723 O O . TYR A 1 210 ? -11.396 -8.421 5.028 1.00 94.81 210 TYR A O 1
ATOM 1731 N N . TYR A 1 211 ? -10.164 -8.953 3.236 1.00 94.56 211 TYR A N 1
ATOM 1732 C CA . TYR A 1 211 ? -9.122 -7.958 3.467 1.00 94.56 211 TYR A CA 1
ATOM 1733 C C . TYR A 1 211 ? -8.450 -7.563 2.149 1.00 94.56 211 TYR A C 1
ATOM 1735 O O . TYR A 1 211 ? -8.287 -8.389 1.249 1.00 94.56 211 TYR A O 1
ATOM 1743 N N . ASP A 1 212 ? -8.048 -6.300 2.029 1.00 93.38 212 ASP A N 1
ATOM 1744 C CA . ASP A 1 212 ? -7.253 -5.808 0.899 1.00 93.38 212 ASP A CA 1
ATOM 1745 C C . ASP A 1 212 ? -6.337 -4.681 1.365 1.00 93.38 212 ASP A C 1
ATOM 1747 O O . ASP A 1 212 ? -6.824 -3.634 1.783 1.00 93.38 212 ASP A O 1
ATOM 1751 N N . THR A 1 213 ? -5.026 -4.910 1.239 1.00 89.31 213 THR A N 1
ATOM 1752 C CA . THR A 1 213 ? -3.918 -3.967 1.470 1.00 89.31 213 THR A CA 1
ATOM 1753 C C . THR A 1 213 ? -3.850 -3.359 2.878 1.00 89.31 213 THR A C 1
ATOM 1755 O O . THR A 1 213 ? -2.893 -3.620 3.604 1.00 89.31 213 THR A O 1
ATOM 1758 N N . ASP A 1 214 ? -4.841 -2.562 3.253 1.00 91.94 214 ASP A N 1
ATOM 1759 C CA . ASP A 1 214 ? -4.953 -1.767 4.476 1.00 91.94 214 ASP A CA 1
ATOM 1760 C C . ASP A 1 214 ? -6.382 -1.760 5.064 1.00 91.94 214 ASP A C 1
ATOM 1762 O O . ASP A 1 214 ? -6.649 -1.038 6.020 1.00 91.94 214 ASP A O 1
ATOM 1766 N N . SER A 1 215 ? -7.286 -2.593 4.538 1.00 93.56 215 SER A N 1
ATOM 1767 C CA . SER A 1 215 ? -8.683 -2.709 4.979 1.00 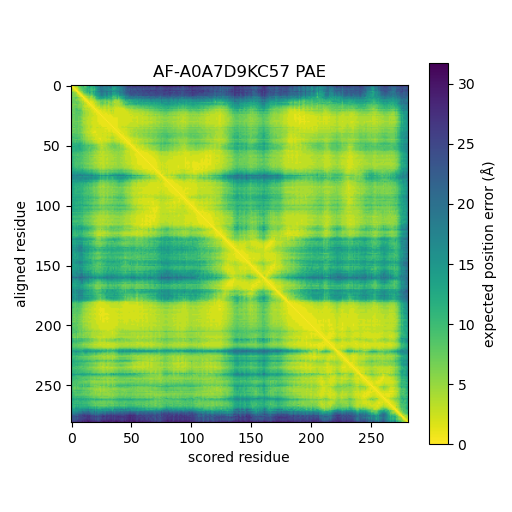93.56 215 SER A CA 1
ATOM 1768 C C . SER A 1 215 ? -9.050 -4.144 5.368 1.00 93.56 215 SER A C 1
ATOM 1770 O O . SER A 1 215 ? -8.514 -5.108 4.811 1.00 93.56 215 SER A O 1
ATOM 1772 N N . VAL A 1 216 ? -9.984 -4.288 6.315 1.00 95.62 216 VAL A N 1
ATOM 1773 C CA . VAL A 1 216 ? -10.556 -5.574 6.742 1.00 95.62 216 VAL A CA 1
ATOM 1774 C C . VAL A 1 216 ? -12.067 -5.431 6.913 1.00 95.62 216 VAL A C 1
ATOM 1776 O O . VAL A 1 216 ? -12.539 -4.500 7.557 1.00 95.62 216 VAL A O 1
ATOM 1779 N N . ILE A 1 217 ? -12.819 -6.388 6.374 1.00 95.12 217 ILE A N 1
ATOM 1780 C CA . ILE A 1 217 ? -14.238 -6.603 6.666 1.00 95.12 217 ILE A CA 1
ATOM 1781 C C . ILE A 1 217 ? -14.314 -7.854 7.534 1.00 95.12 217 ILE A C 1
ATOM 1783 O O . ILE A 1 217 ? -13.760 -8.898 7.175 1.00 95.12 217 ILE A O 1
ATOM 1787 N N . PHE A 1 218 ? -14.996 -7.760 8.668 1.00 95.50 218 PHE A N 1
ATOM 1788 C CA . PHE A 1 218 ? -15.064 -8.837 9.646 1.00 95.50 218 PHE A CA 1
ATOM 1789 C C . PHE A 1 218 ? -16.463 -8.978 10.240 1.00 95.50 218 PHE A C 1
ATOM 1791 O O . PHE A 1 218 ? -17.290 -8.069 10.160 1.00 95.50 218 PHE A O 1
ATOM 1798 N N . LEU A 1 219 ? -16.725 -10.143 10.821 1.00 94.69 219 LEU A N 1
ATOM 1799 C CA . LEU A 1 219 ? -17.922 -10.417 11.596 1.00 94.69 219 LEU A CA 1
ATOM 1800 C C . LEU A 1 219 ? -17.756 -9.841 13.007 1.00 94.69 219 LEU A C 1
ATOM 1802 O O . LEU A 1 219 ? -16.895 -10.293 13.756 1.00 94.69 219 LEU A O 1
ATOM 1806 N N . SER A 1 220 ? -18.581 -8.865 13.380 1.00 92.12 220 SER A N 1
ATOM 1807 C CA . SER A 1 220 ? -18.653 -8.385 14.765 1.00 92.12 220 SER A CA 1
ATOM 1808 C C . SER A 1 220 ? -19.563 -9.305 15.586 1.00 92.12 220 SER A C 1
ATOM 1810 O O . SER A 1 220 ? -20.689 -9.609 15.184 1.00 92.12 220 SER A O 1
ATOM 1812 N N . THR A 1 221 ? -19.059 -9.777 16.725 1.00 89.06 221 THR A N 1
ATOM 1813 C CA . THR A 1 221 ? -19.762 -10.664 17.659 1.00 89.06 221 THR A CA 1
ATOM 1814 C C . THR A 1 221 ? -19.718 -10.077 19.065 1.00 89.06 221 THR A C 1
ATOM 1816 O O . THR A 1 221 ? -18.750 -9.439 19.479 1.00 89.06 221 THR A O 1
ATOM 1819 N N . LEU A 1 222 ? -20.796 -10.286 19.823 1.00 85.12 222 LEU A N 1
ATOM 1820 C CA . LEU A 1 222 ? -20.891 -9.787 21.190 1.00 85.12 222 LEU A CA 1
ATOM 1821 C C . LEU A 1 222 ? -19.825 -10.466 22.068 1.00 85.12 222 LEU A C 1
ATOM 1823 O O . LEU A 1 222 ? -19.797 -11.692 22.160 1.00 85.12 222 LEU A O 1
ATOM 1827 N N . ASN A 1 223 ? -19.025 -9.660 22.772 1.00 86.19 223 ASN A N 1
ATOM 1828 C CA . ASN A 1 223 ? -17.936 -10.062 23.682 1.00 86.19 223 ASN A CA 1
ATOM 1829 C C . ASN A 1 223 ? -16.605 -10.476 23.034 1.00 86.19 223 ASN A C 1
ATOM 1831 O O . ASN A 1 223 ? -15.723 -10.954 23.749 1.00 86.19 223 ASN A O 1
ATOM 1835 N N . GLU A 1 224 ? -16.413 -10.269 21.733 1.00 91.50 224 GLU A N 1
ATOM 1836 C CA . GLU A 1 224 ? -15.103 -10.462 21.109 1.00 91.50 224 GLU A CA 1
ATOM 1837 C C . GLU A 1 224 ? -14.384 -9.129 20.865 1.00 91.50 224 GLU A C 1
ATOM 1839 O O . GLU A 1 224 ? -15.035 -8.113 20.620 1.00 91.50 224 GLU A O 1
ATOM 1844 N N . PRO A 1 225 ? -13.040 -9.096 20.930 1.00 91.06 225 PRO A N 1
ATOM 1845 C CA . PRO A 1 225 ? -12.292 -7.861 20.741 1.00 91.06 225 PRO A CA 1
ATOM 1846 C C . PRO A 1 225 ? -12.440 -7.355 19.306 1.00 91.06 225 PRO A C 1
ATOM 1848 O O . PRO A 1 225 ? -12.323 -8.130 18.350 1.00 91.06 225 PRO A O 1
ATOM 1851 N N . GLU A 1 226 ? -12.664 -6.054 19.160 1.00 92.75 226 GLU A N 1
ATOM 1852 C CA . GLU A 1 226 ? -12.653 -5.364 17.872 1.00 92.75 226 GLU A CA 1
ATOM 1853 C C . GLU A 1 226 ? -11.316 -4.639 17.661 1.00 92.75 226 GLU A C 1
ATOM 1855 O O . GLU A 1 226 ? -10.668 -4.243 18.638 1.00 92.75 226 GLU A O 1
ATOM 1860 N N . PRO A 1 227 ? -10.875 -4.457 16.403 1.00 93.50 227 PRO A N 1
ATOM 1861 C CA . PRO A 1 227 ? -9.663 -3.707 16.121 1.00 93.50 227 PRO A CA 1
ATOM 1862 C C . PRO A 1 227 ? -9.798 -2.259 16.622 1.00 93.50 227 PRO A C 1
ATOM 1864 O O . PRO A 1 227 ? -10.786 -1.598 16.296 1.00 93.50 227 PRO A O 1
ATOM 1867 N N . PRO A 1 228 ? -8.829 -1.740 17.397 1.00 92.69 228 PRO A N 1
ATOM 1868 C CA . PRO A 1 228 ? -8.923 -0.395 17.947 1.00 92.69 228 PRO A CA 1
ATOM 1869 C C . PRO A 1 228 ? -8.887 0.644 16.826 1.00 92.69 228 PRO A C 1
ATOM 1871 O O . PRO A 1 228 ? -8.030 0.592 15.937 1.00 92.69 228 PRO A O 1
ATOM 1874 N N . LEU A 1 229 ? -9.814 1.594 16.901 1.00 91.75 229 LEU A N 1
ATOM 1875 C CA . LEU A 1 229 ? -9.873 2.735 16.001 1.00 91.75 229 LEU A CA 1
ATOM 1876 C C . LEU A 1 229 ? -9.030 3.890 16.533 1.00 91.75 229 LEU A C 1
ATOM 1878 O O . LEU A 1 229 ? -8.808 4.014 17.739 1.00 91.75 229 LEU A O 1
ATOM 1882 N N . GLY A 1 230 ? -8.606 4.760 15.627 1.00 87.31 230 GLY A N 1
ATOM 1883 C CA . GLY A 1 230 ? -7.909 5.977 15.989 1.00 87.31 230 GLY A CA 1
ATOM 1884 C C . GLY A 1 230 ? -7.717 6.934 14.816 1.00 87.31 230 GLY A C 1
ATOM 1885 O O . GLY A 1 230 ? -8.070 6.642 13.670 1.00 87.31 230 GLY A O 1
ATOM 1886 N N . ASN A 1 231 ? -7.197 8.115 15.139 1.00 82.44 231 ASN A N 1
ATOM 1887 C CA . ASN A 1 231 ? -7.076 9.256 14.230 1.00 82.44 231 ASN A CA 1
ATOM 1888 C C . ASN A 1 231 ? -5.623 9.542 13.814 1.00 82.44 231 ASN A C 1
ATOM 1890 O O . ASN A 1 231 ? -5.374 10.489 13.063 1.00 82.44 231 ASN A O 1
ATOM 1894 N N . HIS A 1 232 ? -4.661 8.752 14.291 1.00 85.38 232 HIS A N 1
ATOM 1895 C CA . HIS A 1 232 ? -3.237 8.952 14.042 1.00 85.38 232 HIS A CA 1
ATOM 1896 C C . HIS A 1 232 ? -2.699 8.025 12.948 1.00 85.38 232 HIS A C 1
ATOM 1898 O O . HIS A 1 232 ? -3.353 7.096 12.463 1.00 85.38 232 HIS A O 1
ATOM 1904 N N . LEU A 1 233 ? -1.467 8.298 12.516 1.00 87.31 233 LEU A N 1
ATOM 1905 C CA . LEU A 1 233 ? -0.809 7.519 11.475 1.00 87.31 233 LEU A CA 1
ATOM 1906 C C . LEU A 1 233 ? -0.688 6.040 11.879 1.00 87.31 233 LEU A C 1
ATOM 1908 O O . LEU A 1 233 ? -0.082 5.701 12.890 1.00 87.31 233 LEU A O 1
ATOM 1912 N N . GLY A 1 234 ? -1.201 5.153 11.024 1.00 87.06 234 GLY A N 1
ATOM 1913 C CA . GLY A 1 234 ? -1.111 3.704 11.219 1.00 87.06 234 GLY A CA 1
ATOM 1914 C C . GLY A 1 234 ? -2.181 3.117 12.143 1.00 87.06 234 GLY A C 1
ATOM 1915 O O . GLY A 1 234 ? -2.122 1.917 12.433 1.00 87.06 234 GLY A O 1
ATOM 1916 N N . GLU A 1 235 ? -3.136 3.928 12.593 1.00 91.50 235 GLU A N 1
ATOM 1917 C CA . GLU A 1 235 ? -4.352 3.477 13.270 1.00 91.50 235 GLU A CA 1
ATOM 1918 C C . GLU A 1 235 ? -5.458 3.163 12.253 1.00 91.50 235 GLU A C 1
ATOM 1920 O O . GLU A 1 235 ? -5.404 3.587 11.095 1.00 91.50 235 GLU A O 1
ATOM 1925 N N . LEU A 1 236 ? -6.438 2.363 12.676 1.00 92.88 236 LEU A N 1
ATOM 1926 C CA . LEU A 1 236 ? -7.573 1.988 11.839 1.00 92.88 236 LEU A CA 1
ATOM 1927 C C . LEU A 1 236 ? -8.662 3.053 11.939 1.00 92.88 236 LEU A C 1
ATOM 1929 O O . LEU A 1 236 ? -8.930 3.585 13.013 1.00 92.88 236 LEU A O 1
ATOM 1933 N N . THR A 1 237 ? -9.318 3.339 10.821 1.00 91.19 237 THR A N 1
ATOM 1934 C CA . THR A 1 237 ? -10.442 4.275 10.764 1.00 91.19 237 THR A CA 1
ATOM 1935 C C . THR A 1 237 ? -11.696 3.526 10.343 1.00 91.19 237 THR A C 1
ATOM 1937 O O . THR A 1 237 ? -11.641 2.657 9.475 1.00 91.19 237 THR A O 1
ATOM 1940 N N . ASP A 1 238 ? -12.832 3.884 10.934 1.00 90.44 238 ASP A N 1
ATOM 1941 C CA . ASP A 1 238 ? -14.131 3.383 10.498 1.00 90.44 238 ASP A CA 1
ATOM 1942 C C . ASP A 1 238 ? -14.536 4.022 9.157 1.00 90.44 238 ASP A C 1
ATOM 1944 O O . ASP A 1 238 ? -14.857 5.211 9.077 1.00 90.44 238 ASP A O 1
ATOM 1948 N N . GLU A 1 239 ? -14.520 3.220 8.090 1.00 89.00 239 GLU A N 1
ATOM 1949 C CA . GLU A 1 239 ? -14.923 3.646 6.745 1.00 89.00 239 GLU A CA 1
ATOM 1950 C C . GLU A 1 239 ? -16.442 3.802 6.578 1.00 89.00 239 GLU A C 1
ATOM 1952 O O . GLU A 1 239 ? -16.893 4.501 5.665 1.00 89.00 239 GLU A O 1
ATOM 1957 N N . LEU A 1 240 ? -17.237 3.154 7.433 1.00 88.75 240 LEU A N 1
ATOM 1958 C CA . LEU A 1 240 ? -18.698 3.155 7.364 1.00 88.75 240 LEU A CA 1
ATOM 1959 C C . LEU A 1 240 ? -19.324 4.273 8.204 1.00 88.75 240 LEU A C 1
ATOM 1961 O O . LEU A 1 240 ? -20.519 4.535 8.080 1.00 88.75 240 LEU A O 1
ATOM 1965 N N . GLY A 1 241 ? -18.523 4.977 9.007 1.00 84.25 241 GLY A N 1
ATOM 1966 C CA . GLY A 1 241 ? -18.948 6.167 9.741 1.00 84.25 241 GLY A CA 1
ATOM 1967 C C . GLY A 1 241 ? -20.057 5.890 10.757 1.00 84.25 241 GLY A C 1
ATOM 1968 O O . GLY A 1 241 ? -20.982 6.697 10.876 1.00 84.25 241 GLY A O 1
ATOM 1969 N N . GLY A 1 242 ? -19.968 4.760 11.458 1.00 85.31 242 GLY A N 1
ATOM 1970 C CA . GLY A 1 242 ? -20.914 4.282 12.465 1.00 85.31 242 GLY A CA 1
ATOM 1971 C C . GLY A 1 242 ? -21.983 3.323 11.933 1.00 85.31 242 GLY A C 1
ATOM 1972 O O . GLY A 1 242 ? -22.763 2.782 12.719 1.00 85.31 242 GLY A O 1
ATOM 1973 N N . GLU A 1 243 ? -22.050 3.101 10.619 1.00 91.31 243 GLU A N 1
ATOM 1974 C CA . GLU A 1 243 ? -22.891 2.054 10.033 1.00 91.31 243 GLU A CA 1
ATOM 1975 C C . GLU A 1 243 ? -22.223 0.676 10.131 1.00 91.31 243 GLU A C 1
ATOM 1977 O O . GLU A 1 243 ? -21.008 0.559 10.261 1.00 91.31 243 GLU A O 1
ATOM 1982 N N . HIS A 1 244 ? -23.015 -0.390 10.009 1.00 92.19 244 HIS A N 1
ATOM 1983 C CA . HIS A 1 244 ? -22.486 -1.751 9.920 1.00 92.19 244 HIS A CA 1
ATOM 1984 C C . HIS A 1 244 ? -23.094 -2.515 8.748 1.00 92.19 244 HIS A C 1
ATOM 1986 O O . HIS A 1 244 ? -24.228 -2.278 8.318 1.00 92.19 244 HIS A O 1
ATOM 1992 N N . VAL A 1 245 ? -22.316 -3.458 8.221 1.00 94.75 245 VAL A N 1
ATOM 1993 C CA . VAL A 1 245 ? -22.735 -4.336 7.129 1.00 94.75 245 VAL A CA 1
ATOM 1994 C C . VAL A 1 245 ? -23.715 -5.385 7.653 1.00 94.75 245 VAL A C 1
ATOM 1996 O O . VAL A 1 245 ? -23.438 -6.073 8.627 1.00 94.75 245 VAL A O 1
ATOM 1999 N N . THR A 1 246 ? -24.854 -5.528 6.977 1.00 94.25 246 THR A N 1
ATOM 2000 C CA . THR A 1 246 ? -25.875 -6.551 7.271 1.00 94.25 246 THR A CA 1
ATOM 2001 C C . THR A 1 246 ? -25.815 -7.727 6.305 1.00 94.25 246 THR A C 1
ATOM 2003 O O . THR A 1 246 ? -26.158 -8.849 6.666 1.00 94.25 246 THR A O 1
ATOM 2006 N N . VAL A 1 247 ? -25.376 -7.482 5.068 1.00 93.88 247 VAL A N 1
ATOM 2007 C CA . VAL A 1 247 ? -25.196 -8.512 4.043 1.00 93.88 247 VAL A CA 1
ATOM 2008 C C . VAL A 1 247 ? -23.861 -8.278 3.365 1.00 93.88 247 VAL A C 1
ATOM 2010 O O . VAL A 1 247 ? -23.609 -7.177 2.877 1.00 93.88 247 VAL A O 1
ATOM 2013 N N . PHE A 1 248 ? -23.037 -9.317 3.305 1.00 94.81 248 PHE A N 1
ATOM 2014 C CA . PHE A 1 248 ? -21.755 -9.315 2.613 1.00 94.81 248 PHE A CA 1
ATOM 2015 C C . PHE A 1 248 ? -21.691 -10.495 1.644 1.00 94.81 248 PHE A C 1
ATOM 2017 O O . PHE A 1 248 ? -22.055 -11.614 2.007 1.00 94.81 248 PHE A O 1
ATOM 2024 N N . ALA A 1 249 ? -21.215 -10.249 0.426 1.00 93.75 249 ALA A N 1
ATOM 2025 C CA . ALA A 1 249 ? -20.912 -11.293 -0.542 1.00 93.75 249 ALA A CA 1
ATOM 2026 C C . ALA A 1 249 ? -19.590 -10.979 -1.249 1.00 93.75 249 ALA A C 1
ATOM 2028 O O . ALA A 1 249 ? -19.336 -9.842 -1.644 1.00 93.75 249 ALA A O 1
ATOM 2029 N N . SER A 1 250 ? -18.756 -12.000 -1.432 1.00 92.50 250 SER A N 1
ATOM 2030 C CA . SER A 1 250 ? -17.466 -11.890 -2.113 1.00 92.50 250 SER A CA 1
ATOM 2031 C C . SER A 1 250 ? -17.352 -12.959 -3.191 1.00 92.50 250 SER A C 1
ATOM 2033 O O . SER A 1 250 ? -17.623 -14.132 -2.939 1.00 92.50 250 SER A O 1
ATOM 2035 N N . GLY A 1 251 ? -16.950 -12.540 -4.389 1.00 88.75 251 GLY A N 1
ATOM 2036 C CA . GLY A 1 251 ? -16.585 -13.418 -5.500 1.00 88.75 251 GLY A CA 1
ATOM 2037 C C . GLY A 1 251 ? -15.077 -13.664 -5.596 1.00 88.75 251 GLY A C 1
ATOM 2038 O O . GLY A 1 251 ? -14.631 -14.318 -6.536 1.00 88.75 251 GLY A O 1
ATOM 2039 N N . GLY A 1 252 ? -14.286 -13.118 -4.666 1.00 88.44 252 GLY A N 1
ATOM 2040 C CA . GLY A 1 252 ? -12.832 -13.245 -4.636 1.00 88.44 252 GLY A CA 1
ATOM 2041 C C . GLY A 1 252 ? -12.106 -11.901 -4.513 1.00 88.44 252 GLY A C 1
ATOM 2042 O O . GLY A 1 252 ? -12.718 -10.871 -4.211 1.00 88.44 252 GLY A O 1
ATOM 2043 N N . PRO A 1 253 ? -10.779 -11.885 -4.733 1.00 89.00 253 PRO A N 1
ATOM 2044 C CA . PRO A 1 253 ? -9.973 -10.678 -4.596 1.00 89.00 253 PRO A CA 1
ATOM 2045 C C . PRO A 1 253 ? -10.503 -9.527 -5.457 1.00 89.00 253 PRO A C 1
ATOM 2047 O O . PRO A 1 253 ? -10.666 -9.664 -6.670 1.00 89.00 253 PRO A O 1
ATOM 2050 N N . LYS A 1 254 ? -10.742 -8.372 -4.826 1.00 88.50 254 LYS A N 1
ATOM 2051 C CA . LYS A 1 254 ? -11.226 -7.130 -5.459 1.00 88.50 254 LYS A CA 1
ATOM 2052 C C . LYS A 1 254 ? -12.586 -7.263 -6.164 1.00 88.50 254 LYS A C 1
ATOM 2054 O O . LYS A 1 254 ? -12.902 -6.451 -7.041 1.00 88.50 254 LYS A O 1
ATOM 2059 N N . ASN A 1 255 ? -13.374 -8.264 -5.769 1.00 92.25 255 ASN A N 1
ATOM 2060 C CA . ASN A 1 255 ? -14.725 -8.509 -6.254 1.00 92.25 255 ASN A CA 1
ATOM 2061 C C . ASN A 1 255 ? -15.662 -8.837 -5.081 1.00 92.25 255 ASN A C 1
ATOM 2063 O O . ASN A 1 255 ? -15.738 -9.982 -4.639 1.00 92.25 255 ASN A O 1
ATOM 2067 N N . TYR A 1 256 ? -16.361 -7.828 -4.566 1.00 92.69 256 TYR A N 1
ATOM 2068 C CA . TYR A 1 256 ? -17.298 -7.991 -3.456 1.00 92.69 256 TYR A CA 1
ATOM 2069 C C . TYR A 1 256 ? -18.411 -6.941 -3.483 1.00 92.69 256 TYR A C 1
ATOM 2071 O O . TYR A 1 256 ? -18.295 -5.878 -4.103 1.00 92.69 256 TYR A O 1
ATOM 2079 N N . CYS A 1 257 ? -19.495 -7.223 -2.771 1.00 93.56 257 CYS A N 1
ATOM 2080 C CA . CYS A 1 257 ? -20.561 -6.271 -2.508 1.00 93.56 257 CYS A CA 1
ATOM 2081 C C . CYS A 1 257 ? -21.052 -6.381 -1.067 1.00 93.56 257 CYS A C 1
ATOM 2083 O O . CYS A 1 257 ? -20.914 -7.416 -0.408 1.00 93.56 257 CYS A O 1
ATOM 2085 N N . TYR A 1 258 ? -21.623 -5.289 -0.571 1.00 94.31 258 TYR A N 1
ATOM 2086 C CA . TYR A 1 258 ? -22.226 -5.267 0.748 1.00 94.31 258 TYR A CA 1
ATOM 2087 C C . TYR A 1 258 ? -23.424 -4.327 0.825 1.00 94.31 258 TYR A C 1
ATOM 2089 O O . TYR A 1 258 ? -23.562 -3.394 0.029 1.00 94.31 258 TYR A O 1
ATOM 2097 N N . ARG A 1 259 ? -24.286 -4.582 1.811 1.00 95.56 259 ARG A N 1
ATOM 2098 C CA . ARG A 1 259 ? -25.402 -3.717 2.199 1.00 95.56 259 ARG A CA 1
ATOM 2099 C C . ARG A 1 259 ? -25.262 -3.325 3.665 1.00 95.56 259 ARG A C 1
ATOM 2101 O O . ARG A 1 259 ? -25.071 -4.204 4.504 1.00 95.56 259 ARG A O 1
ATOM 2108 N N . THR A 1 260 ? -25.388 -2.042 3.982 1.00 94.75 260 THR A N 1
ATOM 2109 C CA . THR A 1 260 ? -25.368 -1.549 5.367 1.00 94.75 260 THR A CA 1
ATOM 2110 C C . THR A 1 260 ? -26.757 -1.575 6.003 1.00 94.75 260 THR A C 1
ATOM 2112 O O . THR A 1 260 ? -27.772 -1.770 5.326 1.00 94.75 260 THR A O 1
ATOM 2115 N N . ASN A 1 261 ? -26.821 -1.388 7.318 1.00 93.75 261 ASN A N 1
ATOM 2116 C CA . ASN A 1 261 ? -28.068 -1.301 8.080 1.00 93.75 261 ASN A CA 1
ATOM 2117 C C . ASN A 1 261 ? -28.967 -0.120 7.666 1.00 93.75 261 ASN A C 1
ATOM 2119 O O . ASN A 1 261 ? -30.179 -0.191 7.855 1.00 93.75 261 ASN A O 1
ATOM 2123 N N . THR A 1 262 ? -28.409 0.935 7.067 1.00 92.62 262 THR A N 1
ATOM 2124 C CA . THR A 1 262 ? -29.172 2.080 6.532 1.00 92.62 262 THR A CA 1
ATOM 2125 C C . THR A 1 262 ? -29.682 1.844 5.106 1.00 92.62 262 THR A C 1
ATOM 2127 O O . THR A 1 262 ? -30.373 2.688 4.538 1.00 92.62 262 THR A O 1
ATOM 2130 N N . GLY A 1 263 ? -29.373 0.683 4.518 1.00 91.31 263 GLY A N 1
ATOM 2131 C CA . GLY A 1 263 ? -29.775 0.309 3.165 1.00 91.31 263 GLY A CA 1
ATOM 2132 C C . GLY A 1 263 ? -28.794 0.741 2.073 1.00 91.31 263 GLY A C 1
ATOM 2133 O O . GLY A 1 263 ? -29.055 0.460 0.900 1.00 91.31 263 GLY A O 1
ATOM 2134 N N . LYS A 1 264 ? -27.656 1.366 2.415 1.00 91.56 264 LYS A N 1
ATOM 2135 C CA . LYS A 1 264 ? -26.599 1.683 1.442 1.00 91.56 264 LYS A CA 1
ATOM 2136 C C . LYS A 1 264 ? -26.060 0.383 0.844 1.00 91.56 264 LYS A C 1
ATOM 2138 O O . LYS A 1 264 ? -25.675 -0.525 1.574 1.00 91.56 264 LYS A O 1
ATOM 2143 N N . VAL A 1 265 ? -26.017 0.301 -0.484 1.00 91.69 265 VAL A N 1
ATOM 2144 C CA . VAL A 1 265 ? -25.419 -0.824 -1.215 1.00 91.69 265 VAL A CA 1
ATOM 2145 C C . VAL A 1 265 ? -24.156 -0.346 -1.910 1.00 91.69 265 VAL A C 1
ATOM 2147 O O . VAL A 1 265 ? -24.176 0.654 -2.628 1.00 91.69 265 VAL A O 1
ATOM 2150 N N . GLU A 1 266 ? -23.065 -1.079 -1.723 1.00 89.62 266 GLU A N 1
ATOM 2151 C CA . GLU A 1 266 ? -21.797 -0.814 -2.389 1.00 89.62 266 GLU A CA 1
ATOM 2152 C C . GLU A 1 266 ? -21.313 -2.072 -3.110 1.00 89.62 266 GLU A C 1
ATOM 2154 O O . GLU A 1 266 ? -21.459 -3.194 -2.631 1.00 89.62 266 GLU A O 1
ATOM 2159 N N . THR A 1 267 ? -20.782 -1.895 -4.317 1.00 90.56 267 THR A N 1
ATOM 2160 C CA . THR A 1 267 ? -20.290 -2.988 -5.160 1.00 90.56 267 THR A CA 1
ATOM 2161 C C . THR A 1 267 ? -18.939 -2.596 -5.728 1.00 90.56 267 THR A C 1
ATOM 2163 O O . THR A 1 267 ? -18.792 -1.536 -6.345 1.00 90.56 267 THR A O 1
ATOM 2166 N N . LYS A 1 268 ? -17.943 -3.448 -5.499 1.00 86.56 268 LYS A N 1
ATOM 2167 C CA . LYS A 1 268 ? -16.569 -3.281 -5.958 1.00 86.56 268 LYS A CA 1
ATOM 2168 C C . LYS A 1 268 ? -16.237 -4.450 -6.866 1.00 86.56 268 LYS A C 1
ATOM 2170 O O . LYS A 1 268 ? -16.046 -5.559 -6.390 1.00 86.56 268 LYS A O 1
ATOM 2175 N N . VAL A 1 269 ? -16.146 -4.182 -8.165 1.00 86.62 269 VAL A N 1
ATOM 2176 C CA . VAL A 1 269 ? -15.675 -5.154 -9.154 1.00 86.62 269 VAL A CA 1
ATOM 2177 C C . VAL A 1 269 ? -14.557 -4.502 -9.950 1.00 86.62 269 VAL A C 1
ATOM 2179 O O . VAL A 1 269 ? -14.790 -3.621 -10.779 1.00 86.62 269 VAL A O 1
ATOM 2182 N N . ARG A 1 270 ? -13.309 -4.874 -9.661 1.00 81.50 270 ARG A N 1
ATOM 2183 C CA . ARG A 1 270 ? -12.161 -4.374 -10.428 1.00 81.50 270 ARG A CA 1
ATOM 2184 C C . ARG A 1 270 ? -12.152 -4.981 -11.832 1.00 81.50 270 ARG A C 1
ATOM 2186 O O . ARG A 1 270 ? -12.343 -6.177 -11.994 1.00 81.50 270 ARG A O 1
ATOM 2193 N N . GLY A 1 271 ? -11.875 -4.145 -12.833 1.00 79.31 271 GLY A N 1
ATOM 2194 C CA . GLY A 1 271 ? -11.777 -4.558 -14.239 1.00 79.31 271 GLY A CA 1
ATOM 2195 C C . GLY A 1 271 ? -13.086 -4.466 -15.026 1.00 79.31 271 GLY A C 1
ATOM 2196 O O . GLY A 1 271 ? -13.058 -4.643 -16.238 1.00 79.31 271 GLY A O 1
ATOM 2197 N N . ILE A 1 272 ? -14.206 -4.135 -14.374 1.00 77.62 272 ILE A N 1
ATOM 2198 C CA . ILE A 1 272 ? -15.498 -3.907 -15.030 1.00 77.62 272 ILE A CA 1
ATOM 2199 C C . ILE A 1 272 ? -15.954 -2.479 -14.742 1.00 77.62 272 ILE A C 1
ATOM 2201 O O . ILE A 1 272 ? -16.025 -2.052 -13.588 1.00 77.62 272 ILE A O 1
ATOM 2205 N N . THR A 1 273 ? -16.286 -1.735 -15.793 1.00 74.12 273 THR A N 1
ATOM 2206 C CA . THR A 1 273 ? -16.969 -0.449 -15.648 1.00 74.12 273 THR A CA 1
ATOM 2207 C C . THR A 1 273 ? -18.424 -0.724 -15.292 1.00 74.12 273 THR A C 1
ATOM 2209 O O . THR A 1 273 ? -19.176 -1.256 -16.102 1.00 74.12 273 THR A O 1
ATOM 2212 N N . LEU A 1 274 ? -18.823 -0.387 -14.066 1.00 65.06 274 LEU A N 1
ATOM 2213 C CA . LEU A 1 274 ? -20.209 -0.527 -13.621 1.00 65.06 274 LEU A CA 1
ATOM 2214 C C . LEU A 1 274 ? -21.051 0.614 -14.209 1.00 65.06 274 LEU A C 1
ATOM 2216 O O . LEU A 1 274 ? -21.166 1.681 -13.601 1.00 65.06 274 LEU A O 1
ATOM 2220 N N . ASP A 1 275 ? -21.615 0.393 -15.393 1.00 70.38 275 ASP A N 1
ATOM 2221 C CA . ASP A 1 275 ? -22.608 1.281 -15.999 1.00 70.38 275 ASP A CA 1
ATOM 2222 C C . ASP A 1 275 ? -24.025 1.045 -15.428 1.00 70.38 275 ASP A C 1
ATOM 2224 O O . ASP A 1 275 ? -24.254 0.182 -14.573 1.00 70.38 275 ASP A O 1
ATOM 2228 N N . CYS A 1 276 ? -24.995 1.867 -15.845 1.00 58.66 276 CYS A N 1
ATOM 2229 C CA . CYS A 1 276 ? -26.383 1.761 -15.383 1.00 58.66 276 CYS A CA 1
ATOM 2230 C C . CYS A 1 276 ? -27.019 0.400 -15.715 1.00 58.66 276 CYS A C 1
ATOM 2232 O O . CYS A 1 276 ? -27.831 -0.093 -14.933 1.00 58.66 276 CYS A O 1
ATOM 2234 N N . THR A 1 277 ? -26.606 -0.233 -16.814 1.00 57.50 277 THR A N 1
ATOM 2235 C CA . THR A 1 277 ? -27.028 -1.578 -17.223 1.00 57.50 277 THR A CA 1
ATOM 2236 C C . THR A 1 277 ? -26.435 -2.685 -16.349 1.00 57.50 277 THR A C 1
ATOM 2238 O O . THR A 1 277 ? -27.122 -3.666 -16.070 1.00 57.50 277 THR A O 1
ATOM 2241 N N . ALA A 1 278 ? -25.208 -2.521 -15.850 1.00 55.19 278 ALA A N 1
ATOM 2242 C CA . ALA A 1 278 ? -24.557 -3.466 -14.942 1.00 55.19 278 ALA A CA 1
ATOM 2243 C C . ALA A 1 278 ? -25.117 -3.421 -13.507 1.00 55.19 278 ALA A C 1
ATOM 2245 O O . ALA A 1 278 ? -24.985 -4.395 -12.772 1.00 55.19 278 ALA A O 1
ATOM 2246 N N . ARG A 1 279 ? -25.751 -2.311 -13.097 1.00 51.28 279 ARG A N 1
ATOM 2247 C CA . ARG A 1 279 ? -26.350 -2.151 -11.753 1.00 51.28 279 ARG A CA 1
ATOM 2248 C C . ARG A 1 279 ? -27.785 -2.675 -11.627 1.00 51.28 279 ARG A C 1
ATOM 2250 O O . ARG A 1 279 ? -28.284 -2.760 -10.511 1.00 51.28 279 ARG A O 1
ATOM 2257 N N . GLN A 1 280 ? -28.461 -2.952 -12.742 1.00 43.78 280 GLN A N 1
ATOM 2258 C CA . GLN A 1 280 ? -29.902 -3.247 -12.783 1.00 43.78 280 GLN A CA 1
ATOM 2259 C C . GLN A 1 280 ? -30.262 -4.740 -12.873 1.00 43.78 280 GLN A C 1
ATOM 2261 O O . GLN A 1 280 ? -31.443 -5.052 -13.022 1.00 43.78 280 GLN A O 1
ATOM 2266 N N . LYS A 1 281 ? -29.294 -5.659 -12.796 1.00 39.06 281 LYS A N 1
ATOM 2267 C CA . LYS A 1 281 ? -29.562 -7.106 -12.811 1.00 39.06 281 LYS A CA 1
ATOM 2268 C C . LYS A 1 281 ? -29.377 -7.744 -11.446 1.00 39.06 281 LYS A C 1
ATOM 2270 O O . LYS A 1 281 ? -28.387 -7.392 -10.772 1.00 39.06 281 LYS A O 1
#

Solvent-accessible surface area (backbone atoms only — not comparable to full-atom values): 17429 Å² total; per-residue (Å²): 105,60,76,81,66,68,57,86,63,87,78,87,65,52,72,75,75,68,58,84,84,85,86,78,56,68,70,58,53,51,53,40,44,77,72,69,51,79,88,87,79,85,90,83,82,92,83,72,93,73,85,77,87,62,90,55,42,69,62,50,51,53,33,48,46,49,24,48,26,18,57,26,70,60,91,86,41,79,49,69,68,45,46,49,50,52,42,52,50,41,28,73,76,68,71,44,84,65,57,78,93,56,44,39,74,30,71,67,57,23,50,51,24,49,46,53,65,57,47,56,54,51,44,18,56,51,70,78,74,58,81,42,77,48,80,40,66,51,69,64,62,54,50,52,48,77,70,33,87,51,41,43,73,77,46,76,43,78,78,46,101,64,31,37,38,36,33,31,34,57,31,84,92,60,56,66,85,56,92,78,40,38,57,66,61,30,48,49,55,52,49,52,45,50,50,56,45,44,56,54,49,68,68,45,52,90,32,56,76,46,72,59,90,87,49,76,46,62,64,88,57,93,94,58,86,72,85,71,69,47,91,55,93,93,47,42,68,76,88,61,75,89,58,50,78,74,45,80,49,70,83,52,92,66,26,37,37,40,28,32,75,88,65,54,71,50,75,44,54,75,96,55,86,82,47,78,75,68,71,73,114